Protein AF-A0A1G0ZF77-F1 (afdb_monomer)

Mean predicted aligned error: 6.49 Å

Structure (mmCIF, N/CA/C/O backbone):
data_AF-A0A1G0ZF77-F1
#
_entry.id   AF-A0A1G0ZF77-F1
#
loop_
_atom_site.group_PDB
_atom_site.id
_atom_site.type_symbol
_atom_site.label_atom_id
_atom_site.label_alt_id
_atom_site.label_comp_id
_atom_site.label_asym_id
_atom_site.label_entity_id
_atom_site.label_seq_id
_atom_site.pdbx_PDB_ins_code
_atom_site.Cartn_x
_atom_site.Cartn_y
_atom_site.Cartn_z
_atom_site.occupancy
_atom_site.B_iso_or_equiv
_atom_site.auth_seq_id
_atom_site.auth_comp_id
_atom_site.auth_asym_id
_atom_site.auth_atom_id
_atom_site.pdbx_PDB_model_num
ATOM 1 N N . MET A 1 1 ? -13.579 15.597 -13.762 1.00 58.34 1 MET A N 1
ATOM 2 C CA . MET A 1 1 ? -12.527 14.935 -14.575 1.00 58.34 1 MET A CA 1
ATOM 3 C C . MET A 1 1 ? -11.121 15.518 -14.400 1.00 58.34 1 MET A C 1
ATOM 5 O O . MET A 1 1 ? -10.219 14.734 -14.160 1.00 58.34 1 MET A O 1
ATOM 9 N N . LYS A 1 2 ? -10.881 16.845 -14.458 1.00 73.56 2 LYS A N 1
ATOM 10 C CA . LYS A 1 2 ? -9.503 17.399 -14.354 1.00 73.56 2 LYS A CA 1
ATOM 11 C C . LYS A 1 2 ? -8.739 17.048 -13.059 1.00 73.56 2 LYS A C 1
ATOM 13 O O . LYS A 1 2 ? -7.518 16.965 -13.115 1.00 73.56 2 LYS A O 1
ATOM 18 N N . TRP A 1 3 ? -9.430 16.874 -11.927 1.00 80.19 3 TRP A N 1
ATOM 19 C CA . TRP A 1 3 ? -8.814 16.468 -10.653 1.00 80.19 3 TRP A CA 1
ATOM 20 C C . TRP A 1 3 ? -8.326 15.018 -10.689 1.00 80.19 3 TRP A C 1
ATOM 22 O O . TRP A 1 3 ? -7.141 14.785 -10.482 1.00 80.19 3 TRP A O 1
ATOM 32 N N . VAL A 1 4 ? -9.223 14.083 -11.016 1.00 77.56 4 VAL A N 1
ATOM 33 C CA . VAL A 1 4 ? -8.957 12.634 -11.057 1.00 77.56 4 VAL A CA 1
ATOM 34 C C . VAL A 1 4 ? -7.737 12.325 -11.924 1.00 77.56 4 VAL A C 1
ATOM 36 O O . VAL A 1 4 ? -6.788 11.722 -11.447 1.00 77.56 4 VAL A O 1
ATOM 39 N N . ASN A 1 5 ? -7.683 12.860 -13.149 1.00 77.75 5 ASN A N 1
ATOM 40 C CA . ASN A 1 5 ? -6.574 12.596 -14.078 1.00 77.75 5 ASN A CA 1
ATOM 41 C C . ASN A 1 5 ? -5.197 13.063 -13.569 1.00 77.75 5 ASN A C 1
ATOM 43 O O . ASN A 1 5 ? -4.179 12.668 -14.126 1.00 77.75 5 ASN A O 1
ATOM 47 N N . LYS A 1 6 ? -5.154 13.960 -12.576 1.00 84.25 6 LYS A N 1
ATOM 48 C CA . LYS A 1 6 ? -3.912 14.474 -11.982 1.00 84.25 6 LYS A CA 1
ATOM 49 C C . LYS A 1 6 ? -3.601 13.873 -10.614 1.00 84.25 6 LYS A C 1
ATOM 51 O O . LYS A 1 6 ? -2.493 14.064 -10.129 1.00 84.25 6 LYS A O 1
ATOM 56 N N . ASN A 1 7 ? -4.569 13.206 -9.990 1.00 87.44 7 ASN A N 1
ATOM 57 C CA . ASN A 1 7 ? -4.497 12.745 -8.605 1.00 87.44 7 ASN A CA 1
ATOM 58 C C . ASN A 1 7 ? -4.915 11.276 -8.481 1.00 87.44 7 ASN A C 1
ATOM 60 O O . ASN A 1 7 ? -5.432 10.878 -7.442 1.00 87.44 7 ASN A O 1
ATOM 64 N N . SER A 1 8 ? -4.708 10.487 -9.534 1.00 89.38 8 SER A N 1
ATOM 65 C CA . SER A 1 8 ? -4.875 9.039 -9.506 1.00 89.38 8 SER A CA 1
ATOM 66 C C . SER A 1 8 ? -3.579 8.355 -9.078 1.00 89.38 8 SER A C 1
ATOM 68 O O . SER A 1 8 ? -2.494 8.771 -9.493 1.00 89.38 8 SER A O 1
ATOM 70 N N . ASP A 1 9 ? -3.699 7.275 -8.324 1.00 89.75 9 ASP A N 1
ATOM 71 C CA . ASP A 1 9 ? -2.619 6.356 -7.982 1.00 89.75 9 ASP A CA 1
ATOM 72 C C . ASP A 1 9 ? -2.979 4.934 -8.432 1.00 89.75 9 ASP A C 1
ATOM 74 O O . ASP A 1 9 ? -4.119 4.645 -8.799 1.00 89.75 9 ASP A O 1
ATOM 78 N N . SER A 1 10 ? -1.976 4.066 -8.475 1.00 90.94 10 SER A N 1
ATOM 79 C CA . SER A 1 10 ? -2.098 2.633 -8.722 1.00 90.94 10 SER A CA 1
ATOM 80 C C . SER A 1 10 ? -0.850 1.963 -8.170 1.00 90.94 10 SER A C 1
ATOM 82 O O . SER A 1 10 ? 0.271 2.271 -8.585 1.00 90.94 10 SER A O 1
ATOM 84 N N . HIS A 1 11 ? -1.031 1.015 -7.260 1.00 88.38 11 HIS A N 1
ATOM 85 C CA . HIS A 1 11 ? 0.071 0.418 -6.514 1.00 88.38 11 HIS A CA 1
ATOM 86 C C . HIS A 1 11 ? -0.168 -1.061 -6.221 1.00 88.38 11 HIS A C 1
ATOM 88 O O . HIS A 1 11 ? -1.217 -1.612 -6.525 1.00 88.38 11 HIS A O 1
ATOM 94 N N . ASN A 1 12 ? 0.863 -1.737 -5.726 1.00 86.12 12 ASN A N 1
ATOM 95 C CA . ASN A 1 12 ? 0.961 -3.195 -5.690 1.00 86.12 12 ASN A CA 1
ATOM 96 C C . ASN A 1 12 ? 0.451 -3.839 -4.389 1.00 86.12 12 ASN A C 1
ATOM 98 O O . ASN A 1 12 ? 0.899 -4.929 -4.037 1.00 86.12 12 ASN A O 1
ATOM 102 N N . HIS A 1 13 ? -0.470 -3.191 -3.685 1.00 86.06 13 HIS A N 1
ATOM 103 C CA . HIS A 1 13 ? -1.109 -3.712 -2.478 1.00 86.06 13 HIS A CA 1
ATOM 104 C C . HIS A 1 13 ? -2.604 -3.413 -2.491 1.00 86.06 13 HIS A C 1
ATOM 106 O O . HIS A 1 13 ? -3.078 -2.605 -3.286 1.00 86.06 13 HIS A O 1
ATOM 112 N N . ILE A 1 14 ? -3.347 -4.100 -1.626 1.00 88.31 14 ILE A N 1
ATOM 113 C CA . ILE A 1 14 ? -4.782 -3.877 -1.477 1.00 88.31 14 ILE A CA 1
ATOM 114 C C . ILE A 1 14 ? -4.995 -2.696 -0.534 1.00 88.31 14 ILE A C 1
ATOM 116 O O . ILE A 1 14 ? -4.354 -2.610 0.517 1.00 88.31 14 ILE A O 1
ATOM 120 N N . GLU A 1 15 ? -5.935 -1.821 -0.872 1.00 91.25 15 GLU A N 1
ATOM 121 C CA . GLU A 1 15 ? -6.406 -0.766 0.021 1.00 91.25 15 GLU A CA 1
ATOM 122 C C . GLU A 1 15 ? -7.887 -0.926 0.349 1.00 91.25 15 GLU A C 1
ATOM 124 O O . GLU A 1 15 ? -8.698 -1.383 -0.455 1.00 91.25 15 GLU A O 1
ATOM 129 N N . ILE A 1 16 ? -8.231 -0.543 1.572 1.00 90.69 16 ILE A N 1
ATOM 130 C CA . ILE A 1 16 ? -9.585 -0.578 2.102 1.00 90.69 16 ILE A CA 1
ATOM 131 C C . ILE A 1 16 ? -9.921 0.835 2.556 1.00 90.69 16 ILE A C 1
ATOM 133 O O . ILE A 1 16 ? -9.312 1.355 3.493 1.00 90.69 16 ILE A O 1
ATOM 137 N N . LEU A 1 17 ? -10.908 1.446 1.909 1.00 93.38 17 LEU A N 1
ATOM 138 C CA . LEU A 1 17 ? -11.466 2.732 2.311 1.00 93.38 17 LEU A CA 1
ATOM 139 C C . LEU A 1 17 ? -1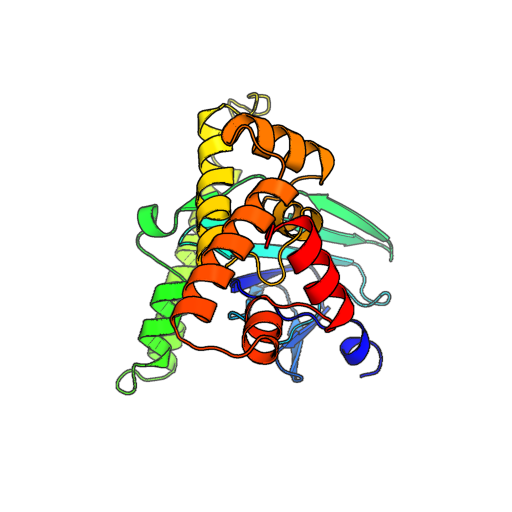2.827 2.501 2.967 1.00 93.38 17 LEU A C 1
ATOM 141 O O . LEU A 1 17 ? -13.735 1.960 2.341 1.00 93.38 17 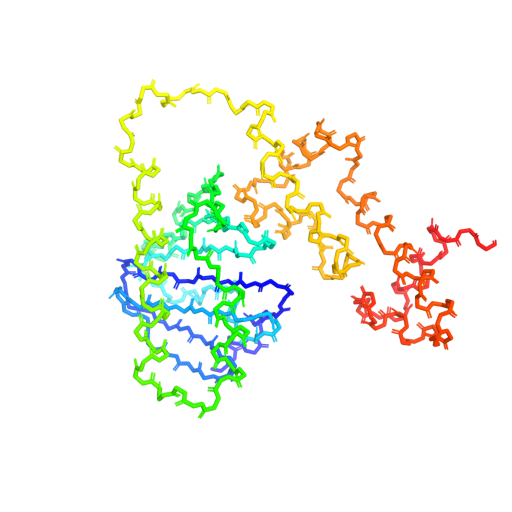LEU A O 1
ATOM 145 N N . ILE A 1 18 ? -12.991 2.969 4.204 1.00 93.19 18 ILE A N 1
ATOM 146 C CA . ILE A 1 18 ? -14.260 2.944 4.938 1.00 93.19 18 ILE A CA 1
ATOM 147 C C . ILE A 1 18 ? -14.733 4.375 5.187 1.00 93.19 18 ILE A C 1
ATOM 149 O O . ILE A 1 18 ? -14.052 5.175 5.837 1.00 93.19 18 ILE A O 1
ATOM 153 N N . VAL A 1 19 ? -15.936 4.692 4.713 1.00 94.75 19 VAL A N 1
ATOM 154 C CA . VAL A 1 19 ? -16.562 6.006 4.894 1.00 94.75 19 VAL A CA 1
ATOM 155 C C . VAL A 1 19 ? -17.314 6.032 6.226 1.00 94.75 19 VAL A C 1
ATOM 157 O O . VAL A 1 19 ? -18.294 5.314 6.412 1.00 94.75 19 VAL A O 1
ATOM 160 N N . LEU A 1 20 ? -16.869 6.874 7.164 1.00 93.19 20 LEU A N 1
ATOM 161 C CA . LEU A 1 20 ? -17.431 6.970 8.520 1.00 93.19 20 LEU A CA 1
ATOM 162 C C . LEU A 1 20 ? -18.328 8.202 8.714 1.00 93.19 20 LEU A C 1
ATOM 164 O O . LEU A 1 20 ? -19.237 8.179 9.539 1.00 93.19 20 LEU A O 1
ATOM 168 N N . LYS A 1 21 ? -18.062 9.298 7.995 1.00 94.69 21 LYS A N 1
ATOM 169 C CA . LYS A 1 21 ? -18.842 10.547 8.039 1.00 94.69 21 LYS A CA 1
ATOM 170 C C . LYS A 1 21 ? -18.703 11.299 6.719 1.00 94.69 21 LYS A C 1
ATOM 172 O O . LYS A 1 21 ? -17.631 11.271 6.117 1.00 94.69 21 LYS A O 1
ATOM 177 N N . GLY A 1 22 ? -19.731 12.070 6.377 1.00 93.19 22 GLY A N 1
ATOM 178 C CA . GLY A 1 22 ? -19.728 13.008 5.257 1.00 93.19 22 GLY A CA 1
ATOM 179 C C . GLY A 1 22 ? -20.247 12.380 3.970 1.00 93.19 22 GLY A C 1
ATOM 180 O O . GLY A 1 22 ? -20.447 11.171 3.900 1.00 93.19 22 GLY A O 1
ATOM 181 N N . ASN A 1 23 ? -20.468 13.232 2.973 1.00 92.44 23 ASN A N 1
ATOM 182 C CA . ASN A 1 23 ? -20.883 12.840 1.632 1.00 92.44 23 ASN A CA 1
ATOM 183 C C . ASN A 1 23 ? -19.783 13.271 0.665 1.00 92.44 23 ASN A C 1
ATOM 185 O O . ASN A 1 23 ? -19.606 14.464 0.413 1.00 92.44 23 ASN A O 1
ATOM 189 N N . THR A 1 24 ? -19.020 12.310 0.164 1.00 92.75 24 THR A N 1
ATOM 190 C CA . THR A 1 24 ? -17.918 12.545 -0.773 1.00 92.75 24 THR A CA 1
ATOM 191 C C . THR A 1 24 ? -18.117 11.696 -2.028 1.00 92.75 24 THR A C 1
ATOM 193 O O . THR A 1 24 ? -19.182 11.111 -2.237 1.00 92.75 24 THR A O 1
ATOM 196 N N . TYR A 1 25 ? -17.099 11.630 -2.878 1.00 93.50 25 TYR A N 1
ATOM 197 C CA . TYR A 1 25 ? -17.045 10.700 -3.997 1.00 93.50 25 TYR A CA 1
ATOM 198 C C . TYR A 1 25 ? -15.669 10.052 -4.038 1.00 93.50 25 TYR A C 1
ATOM 200 O O . TYR A 1 25 ? -14.691 10.656 -3.594 1.00 93.50 25 TYR A O 1
ATOM 208 N N . PHE A 1 26 ? -15.603 8.853 -4.598 1.00 94.12 26 PHE A N 1
ATOM 209 C CA . PHE A 1 26 ? -14.358 8.133 -4.811 1.00 94.12 26 PHE A CA 1
ATOM 210 C C . PHE A 1 26 ? -14.353 7.540 -6.210 1.00 94.12 26 PHE A C 1
ATOM 212 O O . PHE A 1 26 ? -15.336 6.934 -6.645 1.00 94.12 26 PHE A O 1
ATOM 219 N N . THR A 1 27 ? -13.264 7.763 -6.933 1.00 94.25 27 THR A N 1
ATOM 220 C CA . THR A 1 27 ? -13.082 7.230 -8.277 1.00 94.25 27 THR A CA 1
ATOM 221 C C . THR A 1 27 ? -12.251 5.961 -8.219 1.00 94.25 27 THR A C 1
ATOM 223 O O . THR A 1 27 ? -11.133 5.983 -7.714 1.00 94.25 27 THR A O 1
ATOM 226 N N . LEU A 1 28 ? -12.791 4.877 -8.774 1.00 93.75 28 LEU A N 1
ATOM 227 C CA . LEU A 1 28 ? -12.136 3.580 -8.913 1.00 93.75 28 LEU A CA 1
ATOM 228 C C . LEU A 1 28 ? -12.266 3.119 -10.368 1.00 93.75 28 LEU A C 1
ATOM 230 O O . LEU A 1 28 ? -13.368 3.080 -10.918 1.00 93.75 28 LEU A O 1
ATOM 234 N N . ASN A 1 29 ? -11.134 2.824 -11.007 1.00 92.50 29 ASN A N 1
ATOM 235 C CA . ASN A 1 29 ? -11.019 2.439 -12.417 1.00 92.50 29 ASN A CA 1
ATOM 236 C C . ASN A 1 29 ? -11.777 3.383 -13.374 1.00 92.50 29 ASN A C 1
ATOM 238 O O . ASN A 1 29 ? -12.429 2.959 -14.326 1.00 92.50 29 ASN A O 1
ATOM 242 N N . GLY A 1 30 ? -11.708 4.690 -13.104 1.00 91.12 30 GLY A N 1
ATOM 243 C CA . GLY A 1 30 ? -12.348 5.731 -13.916 1.00 91.12 30 GLY A CA 1
ATOM 244 C C . GLY A 1 30 ? -13.850 5.919 -13.676 1.00 91.12 30 GLY A C 1
ATOM 245 O O . GLY A 1 30 ? -14.434 6.839 -14.250 1.00 91.12 30 GLY A O 1
ATOM 246 N N . ILE A 1 31 ? -14.471 5.111 -12.813 1.00 93.19 31 ILE A N 1
ATOM 247 C CA . ILE A 1 31 ? -15.874 5.252 -12.416 1.00 93.19 31 ILE A CA 1
ATOM 248 C C . ILE A 1 31 ? -15.933 5.946 -11.056 1.00 93.19 31 ILE A C 1
ATOM 250 O O . ILE A 1 31 ? -15.272 5.531 -10.108 1.00 93.19 31 ILE A O 1
ATOM 254 N N . THR A 1 32 ? -16.718 7.018 -10.961 1.00 93.38 32 THR A N 1
ATOM 255 C CA . THR A 1 32 ? -16.891 7.784 -9.723 1.00 93.38 32 THR A CA 1
ATOM 256 C C . THR A 1 32 ? -18.148 7.329 -8.988 1.00 93.38 32 THR A C 1
ATOM 258 O O . THR A 1 32 ? -19.249 7.393 -9.533 1.00 93.38 32 THR A O 1
ATOM 261 N N . TYR A 1 33 ? -17.979 6.922 -7.733 1.00 94.31 33 TYR A N 1
ATOM 262 C CA . TYR A 1 33 ? -19.035 6.412 -6.865 1.00 94.31 33 TYR A CA 1
ATOM 263 C C . TYR A 1 33 ? -19.346 7.404 -5.735 1.00 94.31 33 TYR A C 1
ATOM 265 O O . TYR A 1 33 ? -18.433 8.088 -5.262 1.00 94.31 33 TYR A O 1
ATOM 273 N N . PRO A 1 34 ? -20.609 7.500 -5.278 1.00 94.19 34 PRO A N 1
ATOM 274 C CA . PRO A 1 34 ? -20.942 8.255 -4.077 1.00 94.19 34 PRO A CA 1
ATOM 275 C C . PRO A 1 34 ? -20.379 7.563 -2.830 1.00 94.19 34 PRO A C 1
ATOM 277 O O . PRO A 1 34 ? -20.516 6.355 -2.655 1.00 94.19 34 PRO A O 1
ATOM 280 N N . CYS A 1 35 ? -19.793 8.354 -1.939 1.00 93.38 35 CYS A N 1
ATOM 281 C CA . CYS A 1 35 ? -19.244 7.909 -0.664 1.00 93.38 35 CYS A CA 1
ATOM 282 C C . CYS A 1 35 ? -20.099 8.470 0.468 1.00 93.38 35 CYS A C 1
ATOM 284 O O . CYS A 1 35 ? -19.919 9.616 0.882 1.00 93.38 35 CYS A O 1
ATOM 286 N N . ILE A 1 36 ? -21.030 7.655 0.957 1.00 94.88 36 ILE A N 1
ATOM 287 C CA . ILE A 1 36 ? -21.863 7.958 2.129 1.00 94.88 36 ILE A CA 1
ATOM 288 C C . ILE A 1 36 ? -21.455 7.067 3.310 1.00 94.88 36 ILE A C 1
ATOM 290 O O . ILE A 1 36 ? -20.848 6.014 3.083 1.00 94.88 36 ILE A O 1
ATOM 294 N N . PRO A 1 37 ? -21.768 7.430 4.568 1.00 96.00 37 PRO A N 1
ATOM 295 C CA . PRO A 1 37 ? -21.387 6.623 5.724 1.00 96.00 37 PRO A CA 1
ATOM 296 C C . PRO A 1 37 ? -21.841 5.162 5.593 1.00 96.00 37 PRO A C 1
ATOM 298 O O . PRO A 1 37 ? -22.988 4.895 5.242 1.00 96.00 37 PRO A O 1
ATOM 301 N N . GLY A 1 38 ? -20.927 4.225 5.860 1.00 90.75 38 GLY A N 1
ATOM 302 C CA . GLY A 1 38 ? -21.137 2.783 5.674 1.00 90.75 38 GLY A CA 1
ATOM 303 C C . GLY A 1 38 ? -20.704 2.240 4.307 1.00 90.75 38 GLY A C 1
ATOM 304 O O . GLY A 1 38 ? -20.680 1.025 4.123 1.00 90.75 38 GLY A O 1
ATOM 305 N N . THR A 1 39 ? -20.318 3.105 3.364 1.00 93.06 39 THR A N 1
ATOM 306 C CA . THR A 1 39 ? -19.707 2.674 2.097 1.00 93.06 39 THR A CA 1
ATOM 307 C C . THR A 1 39 ? -18.291 2.160 2.352 1.00 93.06 39 THR A C 1
ATOM 309 O O . THR A 1 39 ? -17.519 2.796 3.077 1.00 93.06 39 THR A O 1
ATOM 312 N N . VAL A 1 40 ? -17.947 1.029 1.733 1.00 91.88 40 VAL A N 1
ATOM 313 C CA . VAL A 1 40 ? -16.601 0.449 1.767 1.00 91.88 40 VAL A CA 1
ATOM 314 C C . VAL A 1 40 ? -16.123 0.200 0.346 1.00 91.88 40 VAL A C 1
ATOM 316 O O . VAL A 1 40 ? -16.848 -0.397 -0.449 1.00 91.88 40 VAL A O 1
ATOM 319 N N . PHE A 1 41 ? -14.902 0.635 0.049 1.00 92.38 41 PHE A N 1
ATOM 320 C CA . PHE A 1 41 ? -14.197 0.285 -1.179 1.00 92.38 41 PHE A CA 1
ATOM 321 C C . PHE A 1 41 ? -13.075 -0.686 -0.845 1.00 92.38 41 PHE A C 1
ATOM 323 O O . PHE A 1 41 ? -12.282 -0.431 0.062 1.00 92.38 41 PHE A O 1
ATOM 330 N N . LEU A 1 42 ? -13.027 -1.785 -1.592 1.00 88.81 42 LEU A N 1
ATOM 331 C CA . LEU A 1 42 ? -11.891 -2.692 -1.653 1.00 88.81 42 LEU A CA 1
ATOM 332 C C . LEU A 1 42 ? -11.198 -2.419 -2.983 1.00 88.81 42 LEU A C 1
ATOM 334 O O . LEU A 1 42 ? -11.800 -2.620 -4.035 1.00 88.81 42 LEU A O 1
ATOM 338 N N . VAL A 1 43 ? -9.982 -1.895 -2.915 1.00 91.31 43 VAL A N 1
ATOM 339 C CA . VAL A 1 43 ? -9.168 -1.529 -4.072 1.00 91.31 43 VAL A CA 1
ATOM 340 C C . VAL A 1 43 ? -8.118 -2.611 -4.246 1.00 91.31 43 VAL A C 1
ATOM 342 O O . VAL A 1 43 ? -7.260 -2.791 -3.379 1.00 91.31 43 VAL A O 1
ATOM 345 N N . ALA A 1 44 ? -8.205 -3.363 -5.338 1.00 88.38 44 ALA A N 1
ATOM 346 C CA . ALA A 1 44 ? -7.269 -4.438 -5.614 1.00 88.38 44 ALA A CA 1
ATOM 347 C C . ALA A 1 44 ? -5.910 -3.903 -6.094 1.00 88.38 44 ALA A C 1
ATOM 349 O O . ALA A 1 44 ? -5.755 -2.756 -6.521 1.00 88.38 44 ALA A O 1
ATOM 350 N N . SER A 1 45 ? -4.906 -4.778 -6.049 1.00 86.81 45 SER A N 1
ATOM 351 C CA . SER A 1 45 ? -3.555 -4.464 -6.512 1.00 86.81 45 SER A CA 1
ATOM 352 C C . SER A 1 45 ? -3.566 -4.007 -7.976 1.00 86.81 45 SER A C 1
ATOM 354 O O . SER A 1 45 ? -4.040 -4.716 -8.865 1.00 86.81 45 SER A O 1
ATOM 356 N N . ASN A 1 46 ? -2.963 -2.850 -8.231 1.00 89.00 46 ASN A N 1
ATOM 357 C CA . ASN A 1 46 ? -2.855 -2.154 -9.516 1.00 89.00 46 ASN A CA 1
ATOM 358 C C . ASN A 1 46 ? -4.170 -1.593 -10.082 1.00 89.00 46 ASN A C 1
ATOM 360 O O . ASN A 1 46 ? -4.213 -1.222 -11.257 1.00 89.00 46 ASN A O 1
ATOM 364 N N . GLU A 1 47 ? -5.231 -1.499 -9.279 1.00 91.81 47 GLU A N 1
ATOM 365 C CA . GLU A 1 47 ? -6.409 -0.726 -9.669 1.00 91.81 47 GLU A CA 1
ATOM 366 C C . GLU A 1 47 ? -6.148 0.771 -9.530 1.00 91.81 47 GLU A C 1
ATOM 368 O O . GLU A 1 47 ? -5.550 1.239 -8.557 1.00 91.81 47 GLU A O 1
ATOM 373 N N . SER A 1 48 ? -6.614 1.541 -10.514 1.00 93.62 48 SER A N 1
ATOM 374 C CA . SER A 1 48 ? -6.439 2.988 -10.491 1.00 93.62 48 SER A CA 1
ATOM 375 C C . SER A 1 48 ? -7.501 3.634 -9.612 1.00 93.62 48 SER A C 1
ATOM 377 O O . SER A 1 48 ? -8.693 3.410 -9.817 1.00 93.62 48 SER A O 1
ATOM 379 N N . HIS A 1 49 ? -7.082 4.463 -8.662 1.00 94.00 49 HIS A N 1
ATOM 380 C CA . HIS A 1 49 ? -7.982 5.093 -7.699 1.00 94.00 49 HIS A CA 1
ATOM 381 C C . HIS A 1 49 ? -7.493 6.482 -7.268 1.00 94.00 49 HIS A C 1
ATOM 383 O O . HIS A 1 49 ? -6.373 6.882 -7.585 1.00 94.00 49 HIS A O 1
ATOM 389 N N . ASP A 1 50 ? -8.336 7.248 -6.574 1.00 92.25 50 ASP A N 1
ATOM 390 C CA . ASP A 1 50 ? -7.974 8.586 -6.086 1.00 92.25 50 ASP A CA 1
ATOM 391 C C . ASP A 1 50 ? -6.886 8.520 -4.989 1.00 92.25 50 ASP A C 1
ATOM 393 O O . ASP A 1 50 ? -7.055 7.851 -3.976 1.00 92.25 50 ASP A O 1
ATOM 397 N N . ASN A 1 51 ? -5.797 9.279 -5.155 1.00 86.38 51 ASN A N 1
ATOM 398 C CA . ASN A 1 51 ? -4.684 9.402 -4.195 1.00 86.38 51 ASN A CA 1
ATOM 399 C C . ASN A 1 51 ? -4.934 10.487 -3.131 1.00 86.38 51 ASN A C 1
ATOM 401 O O . ASN A 1 51 ? -4.407 10.457 -2.020 1.00 86.38 51 ASN A O 1
ATOM 405 N N . TYR A 1 52 ? -5.727 11.500 -3.489 1.00 85.94 52 TYR A N 1
ATOM 406 C CA . TYR A 1 52 ? -5.962 12.679 -2.663 1.00 85.94 52 TYR A CA 1
ATOM 407 C C . TYR A 1 52 ? -7.419 13.109 -2.702 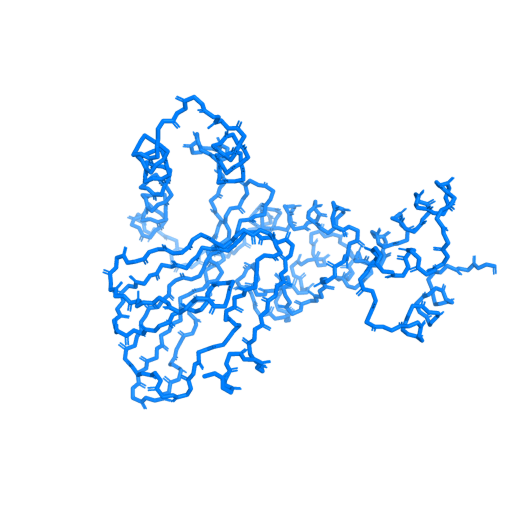1.00 85.94 52 TYR A C 1
ATOM 409 O O . TYR A 1 52 ? -8.102 13.003 -3.725 1.00 85.94 52 TYR A O 1
ATOM 417 N N . TYR A 1 53 ? -7.857 13.707 -1.599 1.00 87.50 53 TYR A N 1
ATOM 418 C CA . TYR A 1 53 ? -9.167 14.325 -1.526 1.00 87.50 53 TYR A CA 1
ATOM 419 C C . TYR A 1 53 ? -9.202 15.640 -2.308 1.00 87.50 53 TYR A C 1
ATOM 421 O O . TYR A 1 53 ? -8.332 16.492 -2.108 1.00 87.50 53 TYR A O 1
ATOM 429 N N . PRO A 1 54 ? -10.212 15.837 -3.170 1.00 85.81 54 PRO A N 1
ATOM 430 C CA . PRO A 1 54 ? -10.487 17.131 -3.759 1.00 85.81 54 PRO A CA 1
ATOM 431 C C . PRO A 1 54 ? -10.615 18.240 -2.702 1.00 85.81 54 PRO A C 1
ATOM 433 O O . PRO A 1 54 ? -11.249 18.028 -1.667 1.00 85.81 54 PRO A O 1
ATOM 436 N N . PRO A 1 55 ? -10.107 19.455 -2.977 1.00 83.94 55 PRO A N 1
ATOM 437 C CA . PRO A 1 55 ? -10.076 20.557 -2.009 1.00 83.94 55 PRO A CA 1
ATOM 438 C C . PRO A 1 55 ? -11.464 21.124 -1.673 1.00 83.94 55 PRO A C 1
ATOM 440 O O . PRO A 1 55 ? -11.592 21.949 -0.779 1.00 83.94 55 PRO A O 1
ATOM 443 N N . PHE A 1 56 ? -12.498 20.718 -2.413 1.00 85.06 56 PHE A N 1
ATOM 444 C CA . PHE A 1 56 ? -13.886 21.125 -2.195 1.00 85.06 56 PHE A CA 1
ATOM 445 C C . PHE A 1 56 ? -14.678 20.135 -1.329 1.00 85.06 56 PHE A C 1
ATOM 447 O O . PHE A 1 56 ? -15.860 20.363 -1.081 1.00 85.06 56 PHE A O 1
ATOM 454 N N . PHE A 1 57 ? -14.075 19.022 -0.901 1.00 88.25 57 PHE A N 1
ATOM 455 C CA . PHE A 1 57 ? -14.698 18.161 0.097 1.00 88.25 57 PHE A CA 1
ATOM 456 C C . PHE A 1 57 ? -14.590 18.791 1.479 1.00 88.25 57 PHE A C 1
ATOM 458 O O . PHE A 1 57 ? -13.527 19.256 1.880 1.00 88.25 57 PHE A O 1
ATOM 465 N N . ASP A 1 58 ? -15.692 18.750 2.220 1.00 85.88 58 ASP A N 1
ATOM 466 C CA . ASP A 1 58 ? -15.762 19.275 3.575 1.00 85.88 58 ASP A CA 1
ATOM 467 C C . ASP A 1 58 ? -16.488 18.296 4.504 1.00 85.88 58 ASP A C 1
ATOM 469 O O . ASP A 1 58 ? -17.331 17.508 4.071 1.00 85.88 58 ASP A O 1
ATOM 473 N N . ASN A 1 59 ? -16.153 18.350 5.792 1.00 89.75 59 ASN A N 1
ATOM 474 C CA . ASN A 1 59 ? -16.842 17.637 6.870 1.00 89.75 59 ASN A CA 1
ATOM 475 C C . ASN A 1 59 ? -16.954 16.108 6.698 1.00 89.75 59 ASN A C 1
ATOM 477 O O . ASN A 1 59 ? -17.987 15.516 7.033 1.00 89.75 59 ASN A O 1
ATOM 481 N N . PHE A 1 60 ? -15.886 15.447 6.236 1.00 93.12 60 PHE A N 1
ATOM 482 C CA . PHE A 1 60 ? -15.838 13.988 6.089 1.00 93.12 60 PHE A CA 1
ATOM 483 C C . PHE A 1 60 ? -14.857 13.311 7.048 1.00 93.12 60 PHE A C 1
ATOM 485 O O . PHE A 1 60 ? -13.927 13.920 7.584 1.00 93.12 60 PHE A O 1
ATOM 492 N N . LYS A 1 61 ? -15.078 12.012 7.256 1.00 93.12 61 LYS A N 1
ATOM 493 C CA . LYS A 1 61 ? -14.194 11.140 8.027 1.00 93.12 61 LYS A CA 1
ATOM 494 C C . LYS A 1 61 ? -14.086 9.785 7.351 1.00 93.12 61 LYS A C 1
ATOM 496 O O . LYS A 1 61 ? -15.084 9.075 7.255 1.00 93.12 61 LYS A O 1
ATOM 501 N N . HIS A 1 62 ? -12.889 9.432 6.913 1.00 93.25 62 HIS A N 1
ATOM 502 C CA . HIS A 1 62 ? -12.606 8.193 6.197 1.00 93.25 62 HIS A CA 1
ATOM 503 C C . HIS A 1 62 ? -11.476 7.435 6.893 1.00 93.25 62 HIS A C 1
ATOM 505 O O . HIS A 1 62 ? -10.487 8.044 7.302 1.00 93.25 62 HIS A O 1
ATOM 511 N N . LEU A 1 63 ? -11.605 6.120 7.014 1.00 90.00 63 LEU A N 1
ATOM 512 C CA . LEU A 1 63 ? -10.537 5.243 7.478 1.00 90.00 63 LEU A CA 1
ATOM 513 C C . LEU A 1 63 ? -9.912 4.546 6.271 1.00 90.00 63 LEU A C 1
ATOM 515 O O . LEU A 1 63 ? -10.628 3.913 5.500 1.00 90.00 63 LEU A O 1
ATOM 519 N N . TRP A 1 64 ? -8.593 4.660 6.144 1.00 90.62 64 TRP A N 1
ATOM 520 C CA . TRP A 1 64 ? -7.806 3.922 5.165 1.00 90.62 64 TRP A CA 1
ATOM 521 C C . TRP A 1 64 ? -7.030 2.811 5.850 1.00 90.62 64 TRP A C 1
ATOM 523 O O . TRP A 1 64 ? -6.401 3.022 6.894 1.00 90.62 64 TRP A O 1
ATOM 533 N N . CYS A 1 65 ? -7.076 1.632 5.249 1.00 90.75 65 CYS A N 1
ATOM 534 C CA . CYS A 1 65 ? -6.280 0.486 5.641 1.00 90.75 65 CYS A CA 1
ATOM 535 C C . CYS A 1 65 ? -5.585 -0.107 4.416 1.00 90.75 65 CYS A C 1
ATOM 537 O O . CYS A 1 65 ? -6.082 0.005 3.298 1.00 90.75 65 CYS A O 1
ATOM 539 N N . THR A 1 66 ? -4.453 -0.758 4.640 1.00 90.31 66 THR A N 1
ATOM 540 C CA . THR A 1 66 ? -3.668 -1.415 3.597 1.00 90.31 66 THR A CA 1
ATOM 541 C C . THR A 1 66 ? -3.495 -2.876 3.974 1.00 90.31 66 THR A C 1
ATOM 543 O O . THR A 1 66 ? -3.027 -3.151 5.074 1.00 90.31 66 THR A O 1
ATOM 546 N N . SER A 1 67 ? -3.853 -3.803 3.086 1.00 89.06 67 SER A N 1
ATOM 547 C CA . SER A 1 67 ? -3.572 -5.229 3.280 1.00 89.06 67 SER A CA 1
ATOM 548 C C . SER A 1 67 ? -2.343 -5.635 2.477 1.00 89.06 67 SER A C 1
ATOM 550 O O . SER A 1 67 ? -2.272 -5.441 1.258 1.00 89.06 67 SER A O 1
ATOM 552 N N . ILE A 1 68 ? -1.358 -6.168 3.195 1.00 87.88 68 ILE A N 1
ATOM 553 C CA . ILE A 1 68 ? -0.094 -6.668 2.672 1.00 87.88 68 ILE A CA 1
ATOM 554 C C . ILE A 1 68 ? 0.228 -7.962 3.410 1.00 87.88 68 ILE A C 1
ATOM 556 O O . ILE A 1 68 ? 0.277 -7.982 4.635 1.00 87.88 68 ILE A O 1
ATOM 560 N N . ASN A 1 69 ? 0.485 -9.029 2.658 1.00 83.88 69 ASN A N 1
ATOM 561 C CA . ASN A 1 69 ? 0.997 -10.302 3.171 1.00 83.88 69 ASN A CA 1
ATOM 562 C C . ASN A 1 69 ? 0.148 -10.862 4.318 1.00 83.88 69 ASN A C 1
ATOM 564 O O . ASN A 1 69 ? 0.657 -11.287 5.349 1.00 83.88 69 ASN A O 1
ATOM 568 N N . SER A 1 70 ? -1.173 -10.851 4.118 1.00 84.19 70 SER A N 1
ATOM 569 C CA . SER A 1 70 ? -2.175 -11.278 5.106 1.00 84.19 70 SER A CA 1
ATOM 570 C C . SER A 1 70 ? -2.167 -10.458 6.402 1.00 84.19 70 SER A C 1
ATOM 572 O O . SER A 1 70 ? -2.659 -10.913 7.430 1.00 84.19 70 SER A O 1
ATOM 574 N N . VAL A 1 71 ? -1.627 -9.239 6.369 1.00 89.06 71 VAL A N 1
ATOM 575 C CA . VAL A 1 71 ? -1.653 -8.291 7.482 1.00 89.06 71 VAL A CA 1
ATOM 576 C C . VAL A 1 71 ? -2.304 -6.994 7.025 1.00 89.06 71 VAL A C 1
ATOM 578 O O . VAL A 1 71 ? -1.859 -6.349 6.075 1.00 89.06 71 VAL A O 1
ATOM 581 N N . ILE A 1 72 ? -3.352 -6.584 7.736 1.00 90.12 72 ILE A N 1
ATOM 582 C CA . ILE A 1 72 ? -4.031 -5.314 7.497 1.00 90.12 72 ILE A CA 1
ATOM 583 C C . ILE A 1 72 ? -3.454 -4.262 8.426 1.00 90.12 72 ILE A C 1
ATOM 585 O O . ILE A 1 72 ? -3.612 -4.333 9.643 1.00 90.12 72 ILE A O 1
ATOM 589 N N . TYR A 1 73 ? -2.849 -3.245 7.837 1.00 89.88 73 TYR A N 1
ATOM 590 C CA . TYR A 1 73 ? -2.413 -2.036 8.508 1.00 89.88 73 TYR A CA 1
ATOM 591 C C . TYR A 1 73 ? -3.550 -1.023 8.525 1.00 89.88 73 TYR A C 1
ATOM 593 O O . TYR A 1 73 ? -4.033 -0.606 7.472 1.00 89.88 73 TYR A O 1
ATOM 601 N N . ALA A 1 74 ? -3.957 -0.566 9.707 1.00 86.50 74 ALA A N 1
ATOM 602 C CA . ALA A 1 74 ? -4.920 0.524 9.843 1.00 86.50 74 ALA A CA 1
ATOM 603 C C . ALA A 1 74 ? -4.238 1.896 9.632 1.00 86.50 74 ALA A C 1
ATOM 605 O O . ALA A 1 74 ? -4.165 2.716 10.541 1.00 86.50 74 ALA A O 1
ATOM 606 N N . GLY A 1 75 ? -3.716 2.146 8.427 1.00 71.00 75 GLY A N 1
ATOM 607 C CA . GLY A 1 75 ? -2.784 3.243 8.123 1.00 71.00 75 GLY A CA 1
ATOM 608 C C . GLY A 1 75 ? -3.214 4.643 8.589 1.00 71.00 75 GLY A C 1
ATOM 609 O O . GLY A 1 75 ? -2.381 5.406 9.090 1.00 71.00 75 GLY A O 1
ATOM 610 N N . GLY A 1 76 ? -4.506 4.998 8.511 1.00 81.62 76 GLY A N 1
ATOM 611 C CA . GLY A 1 76 ? -4.964 6.212 9.190 1.00 81.62 76 GLY A CA 1
ATOM 612 C C . GLY A 1 76 ? -6.415 6.649 8.997 1.00 81.62 76 GLY A C 1
ATOM 613 O O . GLY A 1 76 ? -7.075 6.340 8.007 1.00 81.62 76 GLY A O 1
ATOM 614 N N . LEU A 1 77 ? -6.896 7.442 9.958 1.00 87.31 77 LEU A N 1
ATOM 615 C CA . LEU A 1 77 ? -8.192 8.126 9.914 1.00 87.31 77 LEU A CA 1
ATOM 616 C C . LEU A 1 77 ? -8.018 9.552 9.405 1.00 87.31 77 LEU A C 1
ATOM 618 O O . LEU A 1 77 ? -7.426 10.374 10.099 1.00 87.31 77 LEU A O 1
ATOM 622 N N . TYR A 1 78 ? -8.599 9.854 8.251 1.00 88.81 78 TYR A N 1
ATOM 623 C CA . TYR A 1 78 ? -8.566 11.158 7.602 1.00 88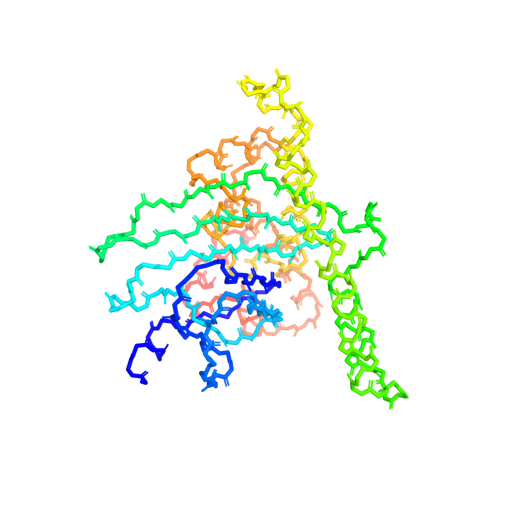.81 78 TYR A CA 1
ATOM 624 C C . TYR A 1 78 ? -9.818 11.934 7.966 1.00 88.81 78 TYR A C 1
ATOM 626 O O . TYR A 1 78 ? -10.927 11.513 7.637 1.00 88.81 78 TYR A O 1
ATOM 634 N N . THR A 1 79 ? -9.633 13.058 8.655 1.00 90.06 79 THR A N 1
ATOM 635 C CA . THR A 1 79 ? -10.726 13.957 9.034 1.00 90.06 79 THR A CA 1
ATOM 636 C C . THR A 1 79 ? -10.534 15.320 8.390 1.00 90.06 79 THR A C 1
ATOM 638 O O . THR A 1 79 ? -9.465 15.927 8.499 1.00 90.06 79 THR A O 1
ATOM 641 N N . MET A 1 80 ? -11.597 15.788 7.754 1.00 88.69 80 MET A N 1
ATOM 642 C CA . MET A 1 80 ? -11.699 17.093 7.126 1.00 88.69 80 MET A CA 1
ATOM 643 C C . MET A 1 80 ? -12.802 17.861 7.864 1.00 88.69 80 MET A C 1
ATOM 645 O O . MET A 1 80 ? -13.925 17.362 7.913 1.00 88.69 80 MET A O 1
ATOM 649 N N . GLU A 1 81 ? -12.518 19.044 8.417 1.00 85.75 81 GLU A N 1
ATOM 650 C CA . GLU A 1 81 ? -13.559 19.950 8.942 1.00 85.75 81 GLU A CA 1
ATOM 651 C C . GLU A 1 81 ? -13.260 21.409 8.552 1.00 85.75 81 GLU A C 1
ATOM 653 O O . GLU A 1 81 ? -12.116 21.863 8.627 1.00 85.75 81 GLU A O 1
ATOM 658 N N . ASN A 1 82 ? -14.286 22.138 8.110 1.00 82.81 82 ASN A N 1
ATOM 659 C CA . ASN A 1 82 ? -14.217 23.537 7.663 1.00 82.81 82 ASN A CA 1
ATOM 660 C C . ASN A 1 82 ? -13.163 23.816 6.569 1.00 82.81 82 ASN A C 1
ATOM 662 O O . ASN A 1 82 ? -12.407 24.782 6.654 1.00 82.81 82 ASN A O 1
ATOM 666 N N . GLY A 1 83 ? -13.067 22.956 5.556 1.00 75.25 83 GLY A N 1
ATOM 667 C CA . GLY A 1 83 ? -12.060 23.050 4.484 1.00 75.25 83 GLY A CA 1
ATOM 668 C C . GLY A 1 83 ? -10.603 22.744 4.886 1.00 75.25 83 GLY A C 1
ATOM 669 O O . GLY A 1 83 ? -9.724 22.782 4.026 1.00 75.25 83 GLY A O 1
ATOM 670 N N . CYS A 1 84 ? -10.324 22.424 6.157 1.00 75.69 84 CYS A N 1
ATOM 671 C CA . CYS A 1 84 ? -8.983 22.115 6.660 1.00 75.69 84 CYS A CA 1
ATOM 672 C C . CYS A 1 84 ? -8.827 20.634 7.033 1.00 75.69 84 CYS A C 1
ATOM 674 O O . CYS A 1 84 ? -9.616 20.085 7.805 1.00 75.69 84 CYS A O 1
ATOM 676 N N . GLN A 1 85 ? -7.773 19.974 6.539 1.00 74.69 85 GLN A N 1
ATOM 677 C CA . GLN A 1 85 ? -7.439 18.618 6.981 1.00 74.69 85 GLN A CA 1
ATOM 678 C C . GLN A 1 85 ? -6.962 18.678 8.437 1.00 74.69 85 GLN A C 1
ATOM 680 O O . GLN A 1 85 ? -5.845 19.109 8.719 1.00 74.69 85 GLN A O 1
ATOM 685 N N . ILE A 1 86 ? -7.824 18.272 9.369 1.00 62.53 86 ILE A N 1
ATOM 686 C CA . ILE A 1 86 ? -7.621 18.530 10.801 1.00 62.53 86 ILE A CA 1
ATOM 687 C C . ILE A 1 86 ? -6.741 17.466 11.450 1.00 62.53 86 ILE A C 1
ATOM 689 O O . ILE A 1 86 ? -5.947 17.771 12.341 1.00 62.53 86 ILE A O 1
ATOM 693 N N . LYS A 1 87 ? -6.871 16.198 11.047 1.00 62.50 87 LYS A N 1
ATOM 694 C CA . LYS A 1 87 ? -6.123 15.117 11.697 1.00 62.50 87 LYS A CA 1
ATOM 695 C C . LYS A 1 87 ? -6.078 13.867 10.832 1.00 62.50 87 LYS A C 1
ATOM 697 O O . LYS A 1 87 ? -7.130 13.324 10.497 1.00 62.50 87 LYS A O 1
ATOM 702 N N . THR A 1 88 ? -4.867 13.391 10.549 1.00 64.62 88 THR A N 1
ATOM 703 C CA . THR A 1 88 ? -4.626 11.977 10.255 1.00 64.62 88 THR A CA 1
ATOM 704 C C . THR A 1 88 ? -4.276 11.314 11.581 1.00 64.62 88 THR A C 1
ATOM 706 O O . THR A 1 88 ? -3.184 11.534 12.103 1.00 64.62 88 THR A O 1
ATOM 709 N N . VAL A 1 89 ? -5.202 10.563 12.185 1.00 65.06 89 VAL A N 1
ATOM 710 C CA . VAL A 1 89 ? -4.807 9.682 13.294 1.00 65.06 89 VAL A CA 1
ATOM 711 C C . VAL A 1 89 ? -4.140 8.481 12.658 1.00 65.06 89 VAL A C 1
ATOM 713 O O . VAL A 1 89 ? -4.786 7.711 11.957 1.00 65.06 89 VAL A O 1
ATOM 716 N N . GLN A 1 90 ? -2.839 8.389 12.862 1.00 66.88 90 GLN A N 1
ATOM 717 C CA . GLN A 1 90 ? -2.010 7.275 12.453 1.00 66.88 90 GLN A CA 1
ATOM 718 C C . GLN A 1 90 ? -2.224 6.125 13.447 1.00 66.88 90 GLN A C 1
ATOM 720 O O . GLN A 1 90 ? -1.910 6.278 14.630 1.00 66.88 90 GLN A O 1
ATOM 725 N N . PHE A 1 91 ? -2.825 5.015 13.003 1.00 67.00 91 PHE A N 1
ATOM 726 C CA . PHE A 1 91 ? -2.951 3.825 13.843 1.00 67.00 91 PHE A CA 1
ATOM 727 C C . PHE A 1 91 ? -1.823 2.870 13.480 1.00 67.00 91 PHE A C 1
ATOM 729 O O . PHE A 1 91 ? -1.856 2.193 12.459 1.00 67.00 91 PHE A O 1
ATOM 736 N N . ASN A 1 92 ? -0.836 2.774 14.364 1.00 72.44 92 ASN A N 1
ATOM 737 C CA . ASN A 1 92 ? 0.218 1.761 14.287 1.00 72.44 92 ASN A CA 1
ATOM 738 C C . ASN A 1 92 ? -0.348 0.431 14.790 1.00 72.44 92 ASN A C 1
ATOM 740 O O . ASN A 1 92 ? 0.028 -0.096 15.842 1.00 72.44 92 ASN A O 1
ATOM 744 N N . ARG A 1 93 ? -1.406 -0.027 14.132 1.00 80.25 93 ARG A N 1
ATOM 745 C CA . ARG A 1 93 ? -2.170 -1.203 14.512 1.00 80.25 93 ARG A CA 1
ATOM 746 C C . ARG A 1 93 ? -2.301 -2.077 13.292 1.00 80.25 93 ARG A C 1
ATOM 748 O O . ARG A 1 93 ? -2.623 -1.603 12.203 1.00 80.25 93 ARG A O 1
ATOM 755 N N . ILE A 1 94 ? -2.031 -3.346 13.526 1.00 86.06 94 ILE A N 1
ATOM 756 C CA . ILE A 1 94 ? -2.158 -4.390 12.535 1.00 86.06 94 ILE A CA 1
ATOM 757 C C . ILE A 1 94 ? -3.205 -5.385 12.986 1.00 86.06 94 ILE A C 1
ATOM 759 O O . ILE A 1 94 ? -3.399 -5.599 14.185 1.00 86.06 94 ILE A O 1
ATOM 763 N N . ILE A 1 95 ? -3.857 -5.980 12.004 1.00 86.88 95 ILE A N 1
ATOM 764 C CA . ILE A 1 95 ? -4.722 -7.137 12.162 1.00 86.88 95 ILE A CA 1
ATOM 765 C C . ILE A 1 95 ? -4.109 -8.223 11.286 1.00 86.88 95 ILE A C 1
ATOM 767 O O . ILE A 1 95 ? -3.997 -8.049 10.074 1.00 86.88 95 ILE A O 1
ATOM 771 N N . ASP A 1 96 ? -3.661 -9.306 11.911 1.00 86.88 96 ASP A N 1
ATOM 772 C CA . ASP A 1 96 ? -3.198 -10.497 11.206 1.00 86.88 96 ASP A CA 1
ATOM 773 C C . ASP A 1 96 ? -4.428 -11.262 10.711 1.00 86.88 96 ASP A C 1
ATOM 775 O O . ASP A 1 96 ? -5.154 -11.857 11.510 1.00 86.88 96 ASP A O 1
ATOM 779 N N . GLU A 1 97 ? -4.672 -11.225 9.400 1.00 83.31 97 GLU A N 1
ATOM 780 C CA . GLU A 1 97 ? -5.831 -11.851 8.761 1.00 83.31 97 GLU A CA 1
ATOM 781 C C . GLU A 1 97 ? -5.890 -13.352 9.101 1.00 83.31 97 GLU A C 1
ATOM 783 O O . GLU A 1 97 ? -6.960 -13.887 9.413 1.00 83.31 97 GLU A O 1
ATOM 788 N N . SER A 1 98 ? -4.726 -14.015 9.159 1.00 75.69 98 SER A N 1
ATOM 789 C CA . SER A 1 98 ? -4.633 -15.449 9.449 1.00 75.69 98 SER A CA 1
ATOM 790 C C . SER A 1 98 ? -5.128 -15.797 10.855 1.00 75.69 98 SER A C 1
ATOM 792 O O . SER A 1 98 ? -5.805 -16.811 11.041 1.00 75.69 98 SER A O 1
ATOM 794 N N . SER A 1 99 ? -4.887 -14.914 11.829 1.00 78.50 99 SER A N 1
ATOM 795 C CA . SER A 1 99 ? -5.365 -15.070 13.208 1.00 78.50 99 SER A CA 1
ATOM 796 C C . SER A 1 99 ? -6.884 -14.906 13.338 1.00 78.50 99 SER A C 1
ATOM 798 O O . SER A 1 99 ? -7.490 -15.391 14.295 1.00 78.50 99 SER A O 1
ATOM 800 N N . CYS A 1 100 ? -7.512 -14.255 12.357 1.00 76.62 100 CYS A N 1
ATOM 801 C CA . CYS A 1 100 ? -8.936 -13.937 12.344 1.00 76.62 100 CYS A CA 1
ATOM 802 C C . CYS A 1 100 ? -9.764 -14.913 11.497 1.00 76.62 100 CYS A C 1
ATOM 804 O O . CYS A 1 100 ? -10.989 -14.795 11.452 1.00 76.62 100 CYS A O 1
ATOM 806 N N . GLY A 1 101 ? -9.117 -15.866 10.818 1.00 74.81 101 GLY A N 1
ATOM 807 C CA . GLY A 1 101 ? -9.794 -16.848 9.973 1.00 74.81 101 GLY A CA 1
ATOM 808 C C . GLY A 1 101 ? -10.345 -16.278 8.661 1.00 74.81 101 GLY A C 1
ATOM 809 O O . GLY A 1 101 ? -11.237 -16.886 8.073 1.00 74.81 101 GLY A O 1
ATOM 810 N N . PHE A 1 102 ? -9.836 -15.135 8.188 1.00 78.50 102 PHE A N 1
ATOM 811 C CA . PHE A 1 102 ? -10.155 -14.595 6.862 1.00 78.50 102 PHE A CA 1
ATOM 812 C C . PHE A 1 102 ? -8.873 -14.172 6.134 1.00 78.50 102 PHE A C 1
ATOM 814 O O . PHE A 1 102 ? -7.811 -14.124 6.734 1.00 78.50 102 PHE A O 1
ATOM 821 N N . SER A 1 103 ? -8.941 -13.890 4.832 1.00 77.94 103 SER A N 1
ATOM 822 C CA . SER A 1 103 ? -7.894 -13.120 4.151 1.00 77.94 103 SER A CA 1
ATOM 823 C C . SER A 1 103 ? -8.477 -12.397 2.952 1.00 77.94 103 SER A C 1
ATOM 825 O O . SER A 1 103 ? -9.083 -13.043 2.099 1.00 77.94 103 SER A O 1
ATOM 827 N N . PHE A 1 104 ? -8.316 -11.073 2.865 1.00 75.56 104 PHE A N 1
ATOM 828 C CA . PHE A 1 104 ? -8.893 -10.320 1.746 1.00 75.56 104 PHE A CA 1
ATOM 829 C C . PHE A 1 104 ? -8.276 -10.744 0.419 1.00 75.56 104 PHE A C 1
ATOM 831 O O . PHE A 1 104 ? -9.018 -10.973 -0.532 1.00 75.56 104 PHE A O 1
ATOM 838 N N . THR A 1 105 ? -6.954 -10.926 0.372 1.00 73.38 105 THR A N 1
ATOM 839 C CA . THR A 1 105 ? -6.250 -11.401 -0.827 1.00 73.38 105 THR A CA 1
ATOM 840 C C . THR A 1 105 ? -6.782 -12.756 -1.273 1.00 73.38 105 THR A C 1
ATOM 842 O O . THR A 1 105 ? -7.204 -12.910 -2.417 1.00 73.38 105 THR A O 1
ATOM 845 N N . ARG A 1 106 ? -6.848 -13.725 -0.352 1.00 76.75 106 ARG A N 1
ATOM 846 C CA . ARG A 1 106 ? -7.313 -15.077 -0.672 1.00 76.75 106 ARG A CA 1
ATOM 847 C C . ARG A 1 106 ? -8.777 -15.097 -1.097 1.00 76.75 106 ARG A C 1
ATOM 849 O O . ARG A 1 106 ? -9.117 -15.751 -2.072 1.00 76.75 106 ARG A O 1
ATOM 856 N N . ILE A 1 107 ? -9.636 -14.367 -0.388 1.00 79.88 107 ILE A N 1
ATOM 857 C CA . ILE A 1 107 ? -11.058 -14.250 -0.727 1.00 79.88 107 ILE A CA 1
ATOM 858 C C . ILE A 1 107 ? -11.214 -13.649 -2.120 1.00 79.88 107 ILE A C 1
ATOM 860 O O . ILE A 1 107 ? -12.013 -14.132 -2.915 1.00 79.88 107 ILE A O 1
ATOM 864 N N . TRP A 1 108 ? -10.436 -12.619 -2.438 1.00 76.06 108 TRP A N 1
ATOM 865 C CA . TRP A 1 108 ? -10.473 -11.990 -3.749 1.00 76.06 108 TRP A CA 1
ATOM 866 C C . TRP A 1 108 ? -10.058 -12.959 -4.861 1.00 76.06 108 TRP A C 1
ATOM 868 O O . TRP A 1 108 ? -10.753 -13.086 -5.870 1.00 76.06 108 TRP A O 1
ATOM 878 N N . GLU A 1 109 ? -8.961 -13.689 -4.668 1.00 77.88 109 GLU A N 1
ATOM 879 C CA . GLU A 1 109 ? -8.476 -14.699 -5.616 1.00 77.88 109 GLU A CA 1
ATOM 880 C C . GLU A 1 109 ? -9.474 -15.851 -5.792 1.00 77.88 109 GLU A C 1
ATOM 882 O O . GLU A 1 109 ? -9.822 -16.199 -6.920 1.00 77.88 109 GLU A O 1
ATOM 887 N N . GLU A 1 110 ? -9.999 -16.398 -4.694 1.00 82.50 110 GLU A N 1
ATOM 888 C CA . GLU A 1 110 ? -10.962 -17.499 -4.726 1.00 82.50 110 GLU A CA 1
ATOM 889 C C . GLU A 1 110 ? -12.270 -17.081 -5.409 1.00 82.50 110 GLU A C 1
ATOM 891 O O . GLU A 1 110 ? -12.756 -17.789 -6.291 1.00 82.50 110 GLU A O 1
ATOM 896 N N . LEU A 1 111 ? -12.842 -15.925 -5.056 1.00 83.62 111 LEU A N 1
ATOM 897 C CA . LEU A 1 111 ? -14.124 -15.483 -5.615 1.00 83.62 111 LEU A CA 1
ATOM 898 C C . LEU A 1 111 ? -14.010 -15.010 -7.069 1.00 83.62 111 LEU A C 1
ATOM 900 O O . LEU A 1 111 ? -14.950 -15.217 -7.840 1.00 83.62 111 LEU A O 1
ATOM 904 N N . SER A 1 112 ? -12.882 -14.405 -7.460 1.00 76.75 112 SER A N 1
ATOM 905 C CA . SER A 1 112 ? -12.654 -13.961 -8.845 1.00 76.75 112 SER A CA 1
ATOM 906 C C . SER A 1 112 ? -12.506 -15.129 -9.823 1.00 76.75 112 SER A C 1
ATOM 908 O O . SER A 1 112 ? -12.916 -15.016 -10.977 1.00 76.75 112 SER A O 1
ATOM 910 N N . GLN A 1 113 ? -11.979 -16.266 -9.364 1.00 83.50 113 GLN A N 1
ATOM 911 C CA . GLN A 1 113 ? -11.830 -17.479 -10.175 1.00 83.50 113 GLN A CA 1
ATOM 912 C C . GLN A 1 113 ? -13.059 -18.401 -10.111 1.00 83.50 113 GLN A C 1
ATOM 914 O O . GLN A 1 113 ? -13.198 -19.316 -10.927 1.00 83.50 113 GLN A O 1
ATOM 919 N N . ASN A 1 114 ? -13.969 -18.182 -9.157 1.00 83.38 114 ASN A N 1
ATOM 920 C CA . ASN A 1 114 ? -15.113 -19.059 -8.943 1.00 83.38 114 ASN A CA 1
ATOM 921 C C . ASN A 1 114 ? -16.320 -18.663 -9.810 1.00 83.38 114 ASN A C 1
ATOM 923 O O . ASN A 1 114 ? -17.086 -17.751 -9.492 1.00 83.38 114 ASN A O 1
ATOM 927 N N . GLN A 1 115 ? -16.504 -19.413 -10.898 1.00 85.88 115 GLN A N 1
ATOM 928 C CA . GLN A 1 115 ? -17.632 -19.275 -11.827 1.00 85.88 115 GLN A CA 1
ATOM 929 C C . GLN A 1 115 ? -18.939 -19.930 -11.346 1.00 85.88 115 GLN A C 1
ATOM 931 O O . GLN A 1 115 ? -19.978 -19.732 -11.967 1.00 85.88 115 GLN A O 1
ATOM 936 N N . TYR A 1 116 ? -18.895 -20.737 -10.281 1.00 88.00 116 TYR A N 1
ATOM 937 C CA . TYR A 1 116 ? -20.047 -21.516 -9.807 1.00 88.00 116 TYR A CA 1
ATOM 938 C C . TYR A 1 116 ? -20.869 -20.785 -8.744 1.00 88.00 116 TYR A C 1
ATOM 940 O O . TYR A 1 116 ? -22.048 -21.084 -8.573 1.00 88.00 116 TYR A O 1
ATOM 948 N N . LEU A 1 117 ? -20.251 -19.854 -8.017 1.00 87.38 117 LEU A N 1
ATOM 949 C CA . LEU A 1 117 ? -20.936 -19.030 -7.026 1.00 87.38 117 LEU A CA 1
ATOM 950 C C . LEU A 1 117 ? -21.654 -17.869 -7.708 1.00 87.38 117 LEU A C 1
ATOM 952 O O . LEU A 1 117 ? -21.064 -17.156 -8.521 1.00 87.38 117 LEU A O 1
ATOM 956 N N . ASP A 1 118 ? -22.912 -17.651 -7.337 1.00 90.00 118 ASP A N 1
ATOM 957 C CA . ASP A 1 118 ? -23.644 -16.469 -7.768 1.00 90.00 118 ASP A CA 1
ATOM 958 C C . ASP A 1 118 ? -23.116 -15.201 -7.073 1.00 90.00 118 ASP A C 1
ATOM 960 O O . ASP A 1 118 ? -22.531 -15.242 -5.984 1.00 90.00 118 ASP A O 1
ATOM 964 N N . GLU A 1 119 ? -23.346 -14.050 -7.700 1.00 86.38 119 GLU A N 1
ATOM 965 C CA . GLU A 1 119 ? -22.831 -12.762 -7.225 1.00 86.38 119 GLU A CA 1
ATOM 966 C C . GLU A 1 119 ? -23.361 -12.366 -5.837 1.00 86.38 119 GLU A C 1
ATOM 968 O O . GLU A 1 119 ? -22.641 -11.733 -5.063 1.00 86.38 119 GLU A O 1
ATOM 973 N N . ASN A 1 120 ? -24.578 -12.772 -5.451 1.00 88.88 120 ASN A N 1
ATOM 974 C CA . ASN A 1 120 ? -25.089 -12.464 -4.113 1.00 88.88 120 ASN A CA 1
ATOM 975 C C . ASN A 1 120 ? -24.341 -13.254 -3.039 1.00 88.88 120 ASN A C 1
ATOM 977 O O . ASN A 1 120 ? -24.048 -12.710 -1.971 1.00 88.88 120 ASN A O 1
ATOM 981 N N . PHE A 1 121 ? -23.997 -14.513 -3.317 1.00 87.75 121 PHE A N 1
ATOM 982 C CA . PHE A 1 121 ? -23.195 -15.314 -2.402 1.00 87.75 121 PHE A CA 1
ATOM 983 C C . PHE A 1 121 ? -21.767 -14.768 -2.270 1.00 87.75 121 PHE A C 1
ATOM 985 O O . PHE A 1 121 ? -21.269 -14.627 -1.150 1.00 87.75 121 PHE A O 1
ATOM 992 N N . LYS A 1 122 ? -21.135 -14.363 -3.383 1.00 86.12 122 LYS A N 1
ATOM 993 C CA . LYS A 1 122 ? -19.829 -13.675 -3.354 1.00 86.12 122 LYS A CA 1
ATOM 994 C C . LYS A 1 122 ? -19.889 -12.406 -2.499 1.00 86.12 122 LYS A C 1
ATOM 996 O O . LYS A 1 122 ? -19.050 -12.210 -1.619 1.00 86.12 122 LYS A O 1
ATOM 1001 N N . HIS A 1 123 ? -20.927 -11.584 -2.682 1.00 83.56 123 HIS A N 1
ATOM 1002 C CA . HIS A 1 123 ? -21.156 -10.396 -1.858 1.00 83.56 123 HIS A CA 1
ATOM 1003 C C . HIS A 1 123 ? -21.314 -10.723 -0.368 1.00 83.56 123 HIS A C 1
ATOM 1005 O O . HIS A 1 123 ? -20.801 -9.984 0.474 1.00 83.56 123 HIS A O 1
ATOM 1011 N N . LEU A 1 124 ? -22.018 -11.803 -0.016 1.00 87.19 124 LEU A N 1
ATOM 1012 C CA . LEU A 1 124 ? -22.182 -12.219 1.379 1.00 87.19 124 LEU A CA 1
ATOM 1013 C C . LEU A 1 124 ? -20.845 -12.635 2.006 1.00 87.19 124 LEU A C 1
ATOM 1015 O O . LEU A 1 124 ? -20.567 -12.258 3.144 1.00 87.19 124 LEU A O 1
ATOM 1019 N N . TYR A 1 125 ? -20.007 -13.349 1.255 1.00 85.88 125 TYR A N 1
ATOM 1020 C CA . TYR A 1 125 ? -18.689 -13.791 1.710 1.00 85.88 125 TYR A CA 1
ATOM 1021 C C . TYR A 1 125 ? -17.759 -12.603 2.002 1.00 85.88 125 TYR A C 1
ATOM 1023 O O . TYR A 1 125 ? -17.168 -12.517 3.079 1.00 85.88 125 TYR A O 1
ATOM 1031 N N . ILE A 1 126 ? -17.713 -11.625 1.088 1.00 83.56 126 ILE A N 1
ATOM 1032 C CA . ILE A 1 126 ? -16.946 -10.381 1.271 1.00 83.56 126 ILE A CA 1
ATOM 1033 C C . ILE A 1 126 ? -17.469 -9.595 2.479 1.00 83.56 126 ILE A C 1
ATOM 1035 O O . ILE A 1 126 ? -16.684 -9.124 3.302 1.00 83.56 126 ILE A O 1
ATOM 1039 N N . LYS A 1 127 ? -18.797 -9.479 2.629 1.00 86.19 127 LYS A N 1
ATOM 1040 C CA . LYS A 1 127 ? -19.408 -8.807 3.786 1.00 86.19 127 LYS A CA 1
ATOM 1041 C C . LYS A 1 127 ? -19.045 -9.490 5.099 1.00 86.19 127 LYS A C 1
ATOM 1043 O O . LYS A 1 127 ? -18.767 -8.792 6.066 1.00 86.19 127 LYS A O 1
ATOM 1048 N N . ASN A 1 128 ? -19.037 -10.821 5.152 1.00 87.31 128 ASN A N 1
ATOM 1049 C CA . ASN A 1 128 ? -18.646 -11.549 6.356 1.00 87.31 128 ASN A CA 1
ATOM 1050 C C . ASN A 1 128 ? -17.199 -11.229 6.760 1.00 87.31 128 ASN A C 1
ATOM 1052 O O . ASN A 1 128 ? -16.977 -10.825 7.900 1.00 87.31 128 ASN A O 1
ATOM 1056 N N . ALA A 1 129 ? -16.253 -11.304 5.820 1.00 85.94 129 ALA A N 1
ATOM 1057 C CA . ALA A 1 129 ? -14.859 -10.941 6.076 1.00 85.94 129 ALA A CA 1
ATOM 1058 C C . ALA A 1 129 ? -14.714 -9.481 6.531 1.00 85.94 129 ALA A C 1
ATOM 1060 O O . ALA A 1 129 ? -14.010 -9.199 7.497 1.00 85.94 129 ALA A O 1
ATOM 1061 N N . LEU A 1 130 ? -15.454 -8.560 5.904 1.00 85.38 130 LEU A N 1
ATOM 1062 C CA . LEU A 1 130 ? -15.507 -7.159 6.317 1.00 85.38 130 LEU A CA 1
ATOM 1063 C C . LEU A 1 130 ? -16.038 -6.996 7.750 1.00 85.38 130 LEU A C 1
ATOM 1065 O O . LEU A 1 130 ? -15.476 -6.220 8.518 1.00 85.38 130 LEU A O 1
ATOM 1069 N N . PHE A 1 131 ? -17.090 -7.719 8.139 1.00 87.44 131 PHE A N 1
ATOM 1070 C CA . PHE A 1 131 ? -17.611 -7.664 9.507 1.00 87.44 131 PHE A CA 1
ATOM 1071 C C . PHE A 1 131 ? -16.616 -8.210 10.532 1.00 87.44 131 PHE A C 1
ATOM 1073 O O . PHE A 1 131 ? -16.464 -7.601 11.591 1.00 87.44 131 PHE A O 1
ATOM 1080 N N . VAL A 1 132 ? -15.922 -9.311 10.225 1.00 88.06 132 VAL A N 1
ATOM 1081 C CA . VAL A 1 132 ? -14.862 -9.846 11.095 1.00 88.06 132 VAL A CA 1
ATOM 1082 C C . VAL A 1 132 ? -13.733 -8.825 11.228 1.00 88.06 132 VAL A C 1
ATOM 1084 O O . VAL A 1 132 ? -13.364 -8.473 12.345 1.00 88.06 132 VAL A O 1
ATOM 1087 N N . PHE A 1 133 ? -13.259 -8.265 10.115 1.00 87.06 133 PHE A N 1
ATOM 1088 C CA . PHE A 1 133 ? -12.251 -7.206 10.111 1.00 87.06 133 PHE A CA 1
ATOM 1089 C C . PHE A 1 133 ? -12.654 -5.998 10.974 1.00 87.06 133 PHE A C 1
ATOM 1091 O O . PHE A 1 133 ? -11.889 -5.564 11.837 1.00 87.06 133 PHE A O 1
ATOM 1098 N N . LEU A 1 134 ? -13.867 -5.468 10.782 1.00 86.31 134 LEU A N 1
ATOM 1099 C CA . LEU A 1 134 ? -14.374 -4.335 11.559 1.00 86.31 134 LEU A CA 1
ATOM 1100 C C . LEU A 1 134 ? -14.488 -4.674 13.050 1.00 86.31 134 LEU A C 1
ATOM 1102 O O . LEU A 1 134 ? -14.186 -3.829 13.892 1.00 86.31 134 LEU A O 1
ATOM 1106 N N . LEU A 1 135 ? -14.888 -5.903 13.387 1.00 87.31 135 LEU A N 1
ATOM 1107 C CA . LEU A 1 135 ? -14.955 -6.364 14.769 1.00 87.31 135 LEU A CA 1
ATOM 1108 C C . LEU A 1 135 ? -13.566 -6.397 15.416 1.00 87.31 135 LEU A C 1
ATOM 1110 O O . LEU A 1 135 ? -13.426 -5.929 16.544 1.00 87.31 135 LEU A O 1
ATOM 1114 N N . GLU A 1 136 ? -12.544 -6.894 14.719 1.00 85.94 136 GLU A N 1
ATOM 1115 C CA . GLU A 1 136 ? -11.157 -6.892 15.209 1.00 85.94 136 GLU A CA 1
ATOM 1116 C C . GLU A 1 136 ? -10.618 -5.475 15.395 1.00 85.94 136 GLU A C 1
ATOM 1118 O O . GLU A 1 136 ? -10.031 -5.152 16.430 1.00 85.94 136 GLU A O 1
ATOM 1123 N N . LEU A 1 137 ? -10.917 -4.578 14.456 1.00 82.56 137 LEU A N 1
ATOM 1124 C CA . LEU A 1 137 ? -10.567 -3.171 14.592 1.00 82.56 137 LEU A CA 1
ATOM 1125 C C . LEU A 1 137 ? -11.243 -2.533 15.818 1.00 82.56 137 LEU A C 1
ATOM 1127 O O . LEU A 1 137 ? -10.604 -1.814 16.590 1.00 82.56 137 LEU A O 1
ATOM 1131 N N . CYS A 1 138 ? -12.527 -2.824 16.041 1.00 82.94 138 CYS A N 1
ATOM 1132 C CA . CYS A 1 138 ? -13.245 -2.373 17.228 1.00 82.94 138 CYS A CA 1
ATOM 1133 C C . CYS A 1 138 ? -12.670 -2.983 18.511 1.00 82.94 138 CYS A C 1
ATOM 1135 O O . CYS A 1 138 ? -12.519 -2.258 19.491 1.00 82.94 138 CYS A O 1
ATOM 1137 N N . LYS A 1 139 ? -12.298 -4.270 18.526 1.00 82.12 139 LYS A N 1
ATOM 1138 C CA . LYS A 1 139 ? -11.658 -4.911 19.687 1.00 82.12 139 LYS A CA 1
ATOM 1139 C C . LYS A 1 139 ? -10.387 -4.179 20.094 1.00 82.12 139 LYS A C 1
ATOM 1141 O O . LYS A 1 139 ? -10.204 -3.941 21.282 1.00 82.12 139 LYS A O 1
ATOM 1146 N N . ILE A 1 140 ? -9.559 -3.753 19.139 1.00 76.25 140 ILE A N 1
ATOM 1147 C CA . ILE A 1 140 ? -8.357 -2.954 19.423 1.00 76.25 140 ILE A CA 1
ATOM 1148 C C . ILE A 1 140 ? -8.720 -1.636 20.128 1.00 76.25 140 ILE A C 1
ATOM 1150 O O . ILE A 1 140 ? -8.038 -1.238 21.071 1.00 76.25 140 ILE A O 1
ATOM 1154 N N . GLY A 1 141 ? -9.786 -0.958 19.690 1.00 72.69 141 GLY A N 1
ATOM 1155 C CA . GLY A 1 141 ? -10.223 0.322 20.262 1.00 72.69 141 GLY A CA 1
ATOM 1156 C C . GLY A 1 141 ? -10.973 0.217 21.597 1.00 72.69 141 GLY A C 1
ATOM 1157 O O . GLY A 1 141 ? -10.867 1.118 22.425 1.00 72.69 141 GLY A O 1
ATOM 1158 N N . TYR A 1 142 ? -11.725 -0.866 21.811 1.00 73.69 142 TYR A N 1
ATOM 1159 C CA . TYR A 1 142 ? -12.533 -1.107 23.014 1.00 73.69 142 TYR A CA 1
ATOM 1160 C C . TYR A 1 142 ? -11.858 -2.012 24.045 1.00 73.69 142 TYR A C 1
ATOM 1162 O O . TYR A 1 142 ? -12.374 -2.144 25.160 1.00 73.69 142 TYR A O 1
ATOM 1170 N N . ALA A 1 143 ? -10.727 -2.640 23.710 1.00 70.94 143 ALA A N 1
ATOM 1171 C CA . ALA A 1 143 ? -9.884 -3.302 24.691 1.00 70.94 143 ALA A CA 1
ATOM 1172 C C . ALA A 1 143 ? -9.638 -2.304 25.824 1.00 70.94 143 ALA A C 1
ATOM 1174 O O . ALA A 1 143 ? -9.142 -1.209 25.571 1.00 70.94 143 ALA A O 1
ATOM 1175 N N . LYS A 1 144 ? -10.052 -2.647 27.056 1.00 53.62 144 LYS A N 1
ATOM 1176 C CA . LYS A 1 144 ? -9.871 -1.794 28.239 1.00 53.62 144 LYS A CA 1
ATOM 1177 C C . LYS A 1 144 ? -8.406 -1.372 28.279 1.00 53.62 144 LYS A C 1
ATOM 1179 O O . LYS A 1 144 ? -7.546 -2.176 28.628 1.00 53.62 144 LYS A O 1
ATOM 1184 N N . THR A 1 145 ? -8.110 -0.141 27.878 1.00 51.25 145 THR A N 1
ATOM 1185 C CA . THR A 1 145 ? -6.738 0.342 27.803 1.00 51.25 145 THR A CA 1
ATOM 1186 C C . THR A 1 145 ? -6.246 0.558 29.228 1.00 51.25 145 THR A C 1
ATOM 1188 O O . THR A 1 145 ? -6.372 1.651 29.769 1.00 51.25 145 THR A O 1
ATOM 1191 N N . ALA A 1 146 ? -5.658 -0.473 29.835 1.00 45.47 146 ALA A N 1
ATOM 1192 C CA . ALA A 1 146 ? -4.700 -0.281 30.923 1.00 45.47 146 ALA A CA 1
ATOM 1193 C C . ALA A 1 146 ? -3.451 0.481 30.423 1.00 45.47 146 ALA A C 1
ATOM 1195 O O . ALA A 1 146 ? -2.713 1.057 31.212 1.00 45.47 146 ALA A O 1
ATOM 1196 N N . ASN A 1 147 ? -3.257 0.545 29.098 1.00 47.00 147 ASN A N 1
ATOM 1197 C CA . ASN A 1 147 ? -1.981 0.865 28.471 1.00 47.00 147 ASN A CA 1
ATOM 1198 C C . ASN A 1 147 ? -2.060 2.051 27.497 1.00 47.00 147 ASN A C 1
ATOM 1200 O O . ASN A 1 147 ? -1.431 2.051 26.438 1.00 47.00 147 ASN A O 1
ATOM 1204 N N . ALA A 1 148 ? -2.812 3.096 27.850 1.00 43.84 148 ALA A N 1
ATOM 1205 C CA . ALA A 1 148 ? -2.676 4.410 27.218 1.00 43.84 148 ALA A CA 1
ATOM 1206 C C . ALA A 1 148 ? -1.338 5.048 27.655 1.00 43.84 148 ALA A C 1
ATOM 1208 O O . ALA A 1 148 ? -1.303 5.971 28.461 1.00 43.84 148 ALA A O 1
ATOM 1209 N N . GLY A 1 149 ? -0.221 4.480 27.193 1.00 49.50 149 GLY A N 1
ATOM 1210 C CA . GLY A 1 149 ? 1.125 4.869 27.618 1.00 49.50 149 GLY A CA 1
ATOM 1211 C C . GLY A 1 149 ? 2.201 3.787 27.497 1.00 49.50 149 GLY A C 1
ATOM 1212 O O . GLY A 1 149 ? 3.365 4.085 27.766 1.00 49.50 149 GLY A O 1
ATOM 1213 N N . GLU A 1 150 ? 1.870 2.554 27.092 1.00 54.31 150 GLU A N 1
ATOM 1214 C CA . GLU A 1 150 ? 2.909 1.549 26.849 1.00 54.31 150 GLU A CA 1
ATOM 1215 C C . GLU A 1 150 ? 3.790 1.958 25.669 1.00 54.31 150 GLU A C 1
ATOM 1217 O O . GLU A 1 150 ? 3.319 2.266 24.572 1.00 54.31 150 GLU A O 1
ATOM 1222 N N . ARG A 1 151 ? 5.102 1.974 25.919 1.00 60.69 151 ARG A N 1
ATOM 1223 C CA . ARG A 1 151 ? 6.108 2.130 24.872 1.00 60.69 151 ARG A CA 1
ATOM 1224 C C . ARG A 1 151 ? 5.956 0.966 23.898 1.00 60.69 151 ARG A C 1
ATOM 1226 O O . ARG A 1 151 ? 5.931 -0.182 24.326 1.00 60.69 151 ARG A O 1
ATOM 1233 N N . GLU A 1 152 ? 5.902 1.279 22.606 1.00 75.31 152 GLU A N 1
ATOM 1234 C CA . GLU A 1 152 ? 5.966 0.292 21.525 1.00 75.31 152 GLU A CA 1
ATOM 1235 C C . GLU A 1 152 ? 7.145 -0.669 21.782 1.00 75.31 152 GLU A C 1
ATOM 1237 O O . GLU A 1 152 ? 8.303 -0.234 21.855 1.00 75.31 152 GLU A O 1
ATOM 1242 N N . THR A 1 153 ? 6.839 -1.953 22.001 1.00 84.75 153 THR A N 1
ATOM 1243 C CA . THR A 1 153 ? 7.842 -2.974 22.330 1.00 84.75 153 THR A CA 1
ATOM 1244 C C . THR A 1 153 ? 8.618 -3.400 21.089 1.00 84.75 153 THR A C 1
ATOM 1246 O O . THR A 1 153 ? 8.276 -3.061 19.953 1.00 84.75 153 THR A O 1
ATOM 1249 N N . GLU A 1 154 ? 9.697 -4.149 21.295 1.00 85.94 154 GLU A N 1
ATOM 1250 C CA . GLU A 1 154 ? 10.444 -4.721 20.180 1.00 85.94 154 GLU A CA 1
ATOM 1251 C C . GLU A 1 154 ? 9.614 -5.744 19.406 1.00 85.94 154 GLU A C 1
ATOM 1253 O O . GLU A 1 154 ? 9.621 -5.706 18.176 1.00 85.94 154 GLU A O 1
ATOM 1258 N N . GLU A 1 155 ? 8.813 -6.566 20.096 1.00 87.06 155 GLU A N 1
ATOM 1259 C CA . GLU A 1 155 ? 7.876 -7.478 19.435 1.00 87.06 155 GLU A CA 1
ATOM 1260 C C . GLU A 1 155 ? 6.860 -6.713 18.582 1.00 87.06 155 GLU A C 1
ATOM 1262 O O . GLU A 1 155 ? 6.581 -7.118 17.453 1.00 87.06 155 GLU A O 1
ATOM 1267 N N . HIS A 1 156 ? 6.355 -5.572 19.070 1.00 86.50 156 HIS A N 1
ATOM 1268 C CA . HIS A 1 156 ? 5.439 -4.740 18.294 1.00 86.50 156 HIS A CA 1
ATOM 1269 C C . HIS A 1 156 ? 6.096 -4.225 17.008 1.00 86.50 156 HIS A C 1
ATOM 1271 O O . HIS A 1 156 ? 5.522 -4.368 15.928 1.00 86.50 156 HIS A O 1
ATOM 1277 N N . TYR A 1 157 ? 7.322 -3.698 17.078 1.00 90.81 157 TYR A N 1
ATOM 1278 C CA . TYR A 1 157 ? 8.027 -3.262 15.871 1.00 90.81 157 TYR A CA 1
ATOM 1279 C C . TYR A 1 157 ? 8.297 -4.409 14.902 1.00 90.81 157 TYR A C 1
ATOM 1281 O O . TYR A 1 157 ? 8.102 -4.229 13.703 1.00 90.81 157 TYR A O 1
ATOM 1289 N N . CYS A 1 158 ? 8.693 -5.584 15.390 1.00 91.75 158 CYS A N 1
ATOM 1290 C CA . CYS A 1 158 ? 8.862 -6.761 14.542 1.00 91.75 158 CYS A CA 1
ATOM 1291 C C . CYS A 1 158 ? 7.549 -7.146 13.846 1.00 91.75 158 CYS A C 1
ATOM 1293 O O . CYS A 1 158 ? 7.559 -7.398 12.644 1.00 91.75 158 CYS A O 1
ATOM 1295 N N . SER A 1 159 ? 6.418 -7.107 14.560 1.00 88.50 159 SER A N 1
ATOM 1296 C CA . SER A 1 159 ? 5.098 -7.410 13.988 1.00 88.50 159 SER A CA 1
ATOM 1297 C C . SER A 1 159 ? 4.694 -6.438 12.870 1.00 88.50 159 SER A C 1
ATOM 1299 O O . SER A 1 159 ? 4.106 -6.850 11.877 1.00 88.50 159 SER A O 1
ATOM 1301 N N . ILE A 1 160 ? 5.079 -5.162 12.986 1.00 90.75 160 ILE A N 1
ATOM 1302 C CA . ILE A 1 160 ? 4.829 -4.141 11.962 1.00 90.75 160 ILE A CA 1
ATOM 1303 C C . ILE A 1 160 ? 5.791 -4.288 10.781 1.00 90.75 160 ILE A C 1
ATOM 1305 O O . ILE A 1 160 ? 5.379 -4.166 9.628 1.00 90.75 160 ILE A O 1
ATOM 1309 N N . ILE A 1 161 ? 7.079 -4.506 11.049 1.00 94.62 161 ILE A N 1
ATOM 1310 C CA . ILE A 1 161 ? 8.125 -4.443 10.027 1.00 94.62 161 ILE A CA 1
ATOM 1311 C C . ILE A 1 161 ? 8.221 -5.739 9.222 1.00 94.62 161 ILE A C 1
ATOM 1313 O O . ILE A 1 161 ? 8.420 -5.654 8.016 1.00 94.62 161 ILE A O 1
ATOM 1317 N N . ASN A 1 162 ? 8.050 -6.919 9.822 1.00 94.50 162 ASN A N 1
ATOM 1318 C CA . ASN A 1 162 ? 8.260 -8.191 9.119 1.00 94.50 162 ASN A CA 1
ATOM 1319 C C . ASN A 1 162 ? 7.382 -8.365 7.864 1.00 94.50 162 ASN A C 1
ATOM 1321 O O . ASN A 1 162 ? 7.961 -8.654 6.812 1.00 94.50 162 ASN A O 1
ATOM 1325 N N . PRO A 1 163 ? 6.060 -8.097 7.890 1.00 92.75 163 PRO A N 1
ATOM 1326 C CA . PRO A 1 163 ? 5.243 -8.205 6.678 1.00 92.75 163 PRO A CA 1
ATOM 1327 C C . PRO A 1 163 ? 5.646 -7.172 5.614 1.00 92.75 163 PRO A C 1
ATOM 1329 O O . PRO A 1 163 ? 5.628 -7.457 4.420 1.00 92.75 163 PRO A O 1
ATOM 1332 N N . ILE A 1 164 ? 6.124 -5.989 6.027 1.00 95.00 164 ILE A N 1
ATOM 1333 C CA . ILE A 1 164 ? 6.704 -4.998 5.106 1.00 95.00 164 ILE A CA 1
ATOM 1334 C C . ILE A 1 164 ? 7.984 -5.531 4.445 1.00 95.00 164 ILE A C 1
ATOM 1336 O O . ILE A 1 164 ? 8.209 -5.278 3.261 1.00 95.00 164 ILE A O 1
ATOM 1340 N N . LEU A 1 165 ? 8.840 -6.261 5.169 1.00 96.31 165 LEU A N 1
ATOM 1341 C CA . LEU A 1 165 ? 10.052 -6.849 4.584 1.00 96.31 165 LEU A CA 1
ATOM 1342 C C . LEU A 1 165 ? 9.712 -7.883 3.515 1.00 96.31 165 LEU A C 1
ATOM 1344 O O . LEU A 1 165 ? 10.354 -7.899 2.464 1.00 96.31 165 LEU A O 1
ATOM 1348 N N . GLU A 1 166 ? 8.729 -8.736 3.783 1.00 94.56 166 GLU A N 1
ATOM 1349 C CA . GLU A 1 166 ? 8.244 -9.726 2.822 1.00 94.56 166 GLU A CA 1
ATOM 1350 C C . GLU A 1 166 ? 7.648 -9.044 1.591 1.00 94.56 166 GLU A C 1
ATOM 1352 O O . GLU A 1 166 ? 8.051 -9.352 0.471 1.00 94.56 166 GLU A O 1
ATOM 1357 N N . HIS A 1 167 ? 6.836 -8.009 1.788 1.00 93.88 167 HIS A N 1
ATOM 1358 C CA . HIS A 1 167 ? 6.276 -7.225 0.694 1.00 93.88 167 HIS A CA 1
ATOM 1359 C C . HIS A 1 167 ? 7.342 -6.570 -0.189 1.00 93.88 167 HIS A C 1
ATOM 1361 O O . HIS A 1 167 ? 7.253 -6.594 -1.419 1.00 93.88 167 HIS A O 1
ATOM 1367 N N . ILE A 1 168 ? 8.396 -6.004 0.412 1.00 95.62 168 ILE A N 1
ATOM 1368 C CA . ILE A 1 168 ? 9.520 -5.440 -0.350 1.00 95.62 168 ILE A CA 1
ATOM 1369 C C . ILE A 1 168 ? 10.193 -6.526 -1.201 1.00 95.62 168 ILE A C 1
ATOM 1371 O O . ILE A 1 168 ? 10.553 -6.257 -2.350 1.00 95.62 168 ILE A O 1
ATOM 1375 N N . LYS A 1 169 ? 10.355 -7.743 -0.666 1.00 94.69 169 LYS A N 1
ATOM 1376 C CA . LYS A 1 169 ? 10.960 -8.873 -1.387 1.00 94.69 169 LYS A CA 1
ATOM 1377 C C . LYS A 1 169 ? 10.073 -9.355 -2.534 1.00 94.69 169 LYS A C 1
ATOM 1379 O O . LYS A 1 169 ? 10.546 -9.435 -3.664 1.00 94.69 169 LYS A O 1
ATOM 1384 N N . GLU A 1 170 ? 8.798 -9.618 -2.271 1.00 91.25 170 GLU A N 1
ATOM 1385 C CA . GLU A 1 170 ? 7.836 -10.132 -3.258 1.00 91.25 170 GLU A CA 1
ATOM 1386 C C . GLU A 1 170 ? 7.651 -9.176 -4.435 1.00 91.25 170 GLU A C 1
ATOM 1388 O O . GLU A 1 170 ? 7.606 -9.584 -5.597 1.00 91.25 170 GLU A O 1
ATOM 1393 N N . THR A 1 171 ? 7.623 -7.877 -4.145 1.00 91.00 171 THR A N 1
ATOM 1394 C CA . THR A 1 171 ? 7.489 -6.834 -5.164 1.00 91.00 171 THR A CA 1
ATOM 1395 C C . THR A 1 171 ? 8.816 -6.475 -5.834 1.00 91.00 171 THR A C 1
ATOM 1397 O O . THR A 1 171 ? 8.838 -5.649 -6.750 1.00 91.00 171 THR A O 1
ATOM 1400 N N . GLY A 1 172 ? 9.941 -7.046 -5.385 1.00 92.88 172 GLY A N 1
ATOM 1401 C CA . GLY A 1 172 ? 11.283 -6.683 -5.843 1.00 92.88 172 GLY A CA 1
ATOM 1402 C C . GLY A 1 172 ? 11.601 -5.197 -5.650 1.00 92.88 172 GLY A C 1
ATOM 1403 O O . GLY A 1 172 ? 12.337 -4.618 -6.446 1.00 92.88 172 GLY A O 1
ATOM 1404 N N . GLY A 1 173 ? 10.990 -4.545 -4.655 1.00 91.25 173 GLY A N 1
ATOM 1405 C CA . GLY A 1 173 ? 11.115 -3.108 -4.402 1.00 91.25 173 GLY A CA 1
ATOM 1406 C C . GLY A 1 173 ? 10.463 -2.200 -5.457 1.00 91.25 173 GLY A C 1
ATOM 1407 O O . GLY A 1 173 ? 10.790 -1.005 -5.517 1.00 91.25 173 GLY A O 1
ATOM 1408 N N . LYS A 1 174 ? 9.588 -2.736 -6.318 1.00 91.38 174 LYS A N 1
ATOM 1409 C CA . LYS A 1 174 ? 8.876 -1.979 -7.357 1.00 91.38 174 LYS A CA 1
ATOM 1410 C C . LYS A 1 174 ? 7.894 -0.990 -6.727 1.00 91.38 174 LYS A C 1
ATOM 1412 O O . LYS A 1 174 ? 7.048 -1.387 -5.938 1.00 91.38 174 LYS A O 1
ATOM 1417 N N . GLY A 1 175 ? 7.984 0.290 -7.098 1.00 86.62 175 GLY A N 1
ATOM 1418 C CA . GLY A 1 175 ? 7.036 1.323 -6.647 1.00 86.62 175 GLY A CA 1
ATOM 1419 C C . GLY A 1 175 ? 7.098 1.669 -5.153 1.00 86.62 175 GLY A C 1
ATOM 1420 O O . GLY A 1 175 ? 6.252 2.415 -4.671 1.00 86.62 175 GLY A O 1
ATOM 1421 N N . LEU A 1 176 ? 8.089 1.151 -4.420 1.00 91.81 176 LEU A N 1
ATOM 1422 C CA . LEU A 1 176 ? 8.243 1.388 -2.987 1.00 91.81 176 LEU A CA 1
ATOM 1423 C C . LEU A 1 176 ? 9.302 2.453 -2.700 1.00 91.81 176 LEU A C 1
ATOM 1425 O O . LEU A 1 176 ? 10.382 2.474 -3.300 1.00 91.81 176 LEU A O 1
ATOM 1429 N N . ASP A 1 177 ? 8.996 3.299 -1.722 1.00 93.38 177 ASP A N 1
ATOM 1430 C CA . ASP A 1 177 ? 9.919 4.230 -1.092 1.00 93.38 177 ASP A CA 1
ATOM 1431 C C . ASP A 1 177 ? 9.608 4.364 0.410 1.00 93.38 177 ASP A C 1
ATOM 1433 O O . ASP A 1 177 ? 8.642 3.804 0.935 1.00 93.38 177 ASP A O 1
ATOM 1437 N N . ILE A 1 178 ? 10.439 5.121 1.127 1.00 95.38 178 ILE A N 1
ATOM 1438 C CA . ILE A 1 178 ? 10.231 5.373 2.558 1.00 95.38 178 ILE A CA 1
ATOM 1439 C C . ILE A 1 178 ? 8.901 6.081 2.852 1.00 95.38 178 ILE A C 1
ATOM 1441 O O . ILE A 1 178 ? 8.337 5.883 3.924 1.00 95.38 178 ILE A O 1
ATOM 1445 N N . ALA A 1 179 ? 8.406 6.921 1.940 1.00 92.62 179 ALA A N 1
ATOM 1446 C CA . ALA A 1 179 ? 7.178 7.673 2.152 1.00 92.62 179 ALA A CA 1
ATOM 1447 C C . ALA A 1 179 ? 5.967 6.743 2.155 1.00 92.62 179 ALA A C 1
ATOM 1449 O O . ALA A 1 179 ? 5.155 6.810 3.075 1.00 92.62 179 ALA A O 1
ATOM 1450 N N . ARG A 1 180 ? 5.895 5.852 1.166 1.00 91.00 180 ARG A N 1
ATOM 1451 C CA . ARG A 1 180 ? 4.830 4.869 1.009 1.00 91.00 180 ARG A CA 1
ATOM 1452 C C . ARG A 1 180 ? 4.850 3.837 2.126 1.00 91.00 180 ARG A C 1
ATOM 1454 O O . AR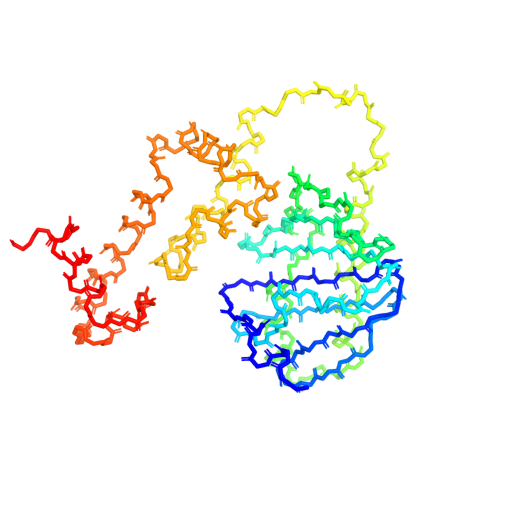G A 1 180 ? 3.816 3.580 2.723 1.00 91.00 180 ARG A O 1
ATOM 1461 N N . LEU A 1 181 ? 6.020 3.304 2.474 1.00 93.94 181 LEU A N 1
ATOM 1462 C CA . LEU A 1 181 ? 6.122 2.324 3.559 1.00 93.94 181 LEU A CA 1
ATOM 1463 C C . LEU A 1 181 ? 5.768 2.924 4.925 1.00 93.94 181 LEU A C 1
ATOM 1465 O O . LEU A 1 181 ? 5.091 2.281 5.722 1.00 93.94 181 LEU A O 1
ATOM 1469 N N . ALA A 1 182 ? 6.170 4.173 5.181 1.00 91.94 182 ALA A N 1
ATOM 1470 C CA . ALA A 1 182 ? 5.763 4.881 6.389 1.00 91.94 182 ALA A CA 1
ATOM 1471 C C . ALA A 1 182 ? 4.249 5.142 6.409 1.00 91.94 182 ALA A C 1
ATOM 1473 O O . ALA A 1 182 ? 3.627 4.956 7.449 1.00 91.94 182 ALA A O 1
ATOM 1474 N N . TYR A 1 183 ? 3.659 5.521 5.269 1.00 88.81 183 TYR A N 1
ATOM 1475 C CA . TYR A 1 183 ? 2.211 5.695 5.122 1.00 88.81 183 TYR A CA 1
ATOM 1476 C C . TYR A 1 183 ? 1.447 4.409 5.455 1.00 88.81 183 TYR A C 1
ATOM 1478 O O . TYR A 1 183 ? 0.567 4.439 6.312 1.00 88.81 183 TYR A O 1
ATOM 1486 N N . ILE A 1 184 ? 1.838 3.289 4.838 1.00 89.50 184 ILE A N 1
ATOM 1487 C CA . ILE A 1 184 ? 1.252 1.960 5.064 1.00 89.50 184 ILE A CA 1
ATOM 1488 C C . ILE A 1 184 ? 1.305 1.613 6.549 1.00 89.50 184 ILE A C 1
ATOM 1490 O O . ILE A 1 184 ? 0.293 1.277 7.151 1.00 89.50 184 ILE A O 1
ATOM 1494 N N . ALA A 1 185 ? 2.484 1.750 7.156 1.00 89.25 185 ALA A N 1
ATOM 1495 C CA . ALA A 1 185 ? 2.709 1.388 8.549 1.00 89.25 185 ALA A CA 1
ATOM 1496 C C . ALA A 1 185 ? 2.054 2.349 9.558 1.00 89.25 185 ALA A C 1
ATOM 1498 O O . ALA A 1 185 ? 2.154 2.115 10.760 1.00 89.25 185 ALA A O 1
ATOM 1499 N N . GLY A 1 186 ? 1.440 3.443 9.093 1.00 86.69 186 GLY A N 1
ATOM 1500 C CA . GLY A 1 186 ? 0.871 4.468 9.956 1.00 86.69 186 GLY A CA 1
ATOM 1501 C C . GLY A 1 186 ? 1.922 5.319 10.668 1.00 86.69 186 GLY A C 1
ATOM 1502 O O . GLY A 1 186 ? 1.615 5.921 11.674 1.00 86.69 186 GLY A O 1
ATOM 1503 N N . TYR A 1 187 ? 3.154 5.442 10.176 1.00 87.94 187 TYR A N 1
ATOM 1504 C CA . TYR A 1 187 ? 4.203 6.223 10.842 1.00 87.94 187 TYR A CA 1
ATOM 1505 C C . TYR A 1 187 ? 4.606 7.483 10.070 1.00 87.94 187 TYR A C 1
ATOM 1507 O O . TYR A 1 187 ? 4.437 7.614 8.858 1.00 87.94 187 TYR A O 1
ATOM 1515 N N . SER A 1 188 ? 5.226 8.438 10.768 1.00 89.75 188 SER A N 1
ATOM 1516 C CA . SER A 1 188 ? 6.020 9.471 10.094 1.00 89.75 188 SER A CA 1
ATOM 1517 C C . SER A 1 188 ? 7.260 8.848 9.441 1.00 89.75 188 SER A C 1
ATOM 1519 O O . SER A 1 188 ? 7.810 7.870 9.953 1.00 89.75 188 SER A O 1
ATOM 1521 N N . LYS A 1 189 ? 7.775 9.446 8.354 1.00 93.50 189 LYS A N 1
ATOM 1522 C CA . LYS A 1 189 ? 8.985 8.945 7.663 1.00 93.50 189 LYS A CA 1
ATOM 1523 C C . LYS A 1 189 ? 10.178 8.781 8.613 1.00 93.50 189 LYS A C 1
ATOM 1525 O O . LYS A 1 189 ? 10.911 7.800 8.524 1.00 93.50 189 LYS A O 1
ATOM 1530 N N . PHE A 1 190 ? 10.360 9.730 9.535 1.00 94.19 190 PHE A N 1
ATOM 1531 C CA . PHE A 1 190 ? 11.464 9.713 10.497 1.00 94.19 190 PHE A CA 1
ATOM 1532 C C . PHE A 1 190 ? 11.322 8.588 11.526 1.00 94.19 190 PHE A C 1
ATOM 1534 O O . PHE A 1 190 ? 12.289 7.867 11.773 1.00 94.19 190 PHE A O 1
ATOM 1541 N N . HIS A 1 191 ? 10.128 8.408 12.105 1.00 92.50 191 HIS A N 1
ATOM 1542 C CA . HIS A 1 191 ? 9.904 7.321 13.064 1.00 92.50 191 HIS A CA 1
ATOM 1543 C C . HIS A 1 191 ? 9.994 5.963 12.377 1.00 92.50 191 HIS A C 1
ATOM 1545 O O . HIS A 1 191 ? 10.697 5.092 12.880 1.00 92.50 191 HIS A O 1
ATOM 1551 N N . PHE A 1 192 ? 9.391 5.827 11.192 1.00 94.75 192 PHE A N 1
ATOM 1552 C CA . PHE A 1 192 ? 9.469 4.617 10.380 1.00 94.75 192 PHE A CA 1
ATOM 1553 C C . PHE A 1 192 ? 10.921 4.218 10.085 1.00 94.75 192 PHE A C 1
ATOM 1555 O O . PHE A 1 192 ? 11.315 3.091 10.363 1.00 94.75 192 PHE A O 1
ATOM 1562 N N . ALA A 1 193 ? 11.759 5.146 9.605 1.00 97.00 193 ALA A N 1
ATOM 1563 C CA . ALA A 1 193 ? 13.178 4.865 9.362 1.00 97.00 193 ALA A CA 1
ATOM 1564 C C . ALA A 1 193 ? 13.908 4.369 10.615 1.00 97.00 193 ALA A C 1
ATOM 1566 O O . ALA A 1 193 ? 14.738 3.461 10.530 1.00 97.00 193 ALA A O 1
ATOM 1567 N N . ARG A 1 194 ? 13.609 4.966 11.775 1.00 95.69 194 ARG A N 1
ATOM 1568 C CA . ARG A 1 194 ? 14.221 4.587 13.050 1.00 95.69 194 ARG A CA 1
ATOM 1569 C C . ARG A 1 194 ? 13.845 3.161 13.445 1.00 95.69 194 ARG A C 1
ATOM 1571 O O . ARG A 1 194 ? 14.739 2.385 13.770 1.00 95.69 194 ARG A O 1
ATOM 1578 N N . ILE A 1 195 ? 12.558 2.817 13.407 1.00 95.06 195 ILE A N 1
ATOM 1579 C CA . ILE A 1 195 ? 12.089 1.479 13.799 1.00 95.06 195 ILE A CA 1
ATOM 1580 C C . ILE A 1 195 ? 12.512 0.422 12.774 1.00 95.06 195 ILE A C 1
ATOM 1582 O O . ILE A 1 195 ? 12.968 -0.647 13.160 1.00 95.06 195 ILE A O 1
ATOM 1586 N N . PHE A 1 196 ? 12.488 0.753 11.479 1.00 97.56 196 PHE A N 1
ATOM 1587 C CA . PHE A 1 196 ? 12.937 -0.136 10.412 1.00 97.56 196 PHE A CA 1
ATOM 1588 C C . PHE A 1 196 ? 14.412 -0.486 10.596 1.00 97.56 196 PHE A C 1
ATOM 1590 O O . PHE A 1 196 ? 14.784 -1.655 10.544 1.00 97.56 196 PHE A O 1
ATOM 1597 N N . ARG A 1 197 ? 15.263 0.509 10.879 1.00 97.31 197 ARG A N 1
ATOM 1598 C CA . ARG A 1 197 ? 16.684 0.269 11.158 1.00 97.31 197 ARG A CA 1
ATOM 1599 C C . ARG A 1 197 ? 16.899 -0.479 12.469 1.00 97.31 197 ARG A C 1
ATOM 1601 O O . ARG A 1 197 ? 17.819 -1.285 12.535 1.00 97.31 197 ARG A O 1
ATOM 1608 N N . LYS A 1 198 ? 16.072 -0.234 13.490 1.00 95.50 198 LYS A N 1
ATOM 1609 C CA . LYS A 1 198 ? 16.128 -0.985 14.751 1.00 95.50 198 LYS A CA 1
ATOM 1610 C C . LYS A 1 198 ? 15.878 -2.478 14.513 1.00 95.50 198 LYS A C 1
ATOM 1612 O O . LYS A 1 198 ? 16.641 -3.287 15.018 1.00 95.50 198 LYS A O 1
ATOM 1617 N N . VAL A 1 199 ? 14.855 -2.819 13.728 1.00 96.12 199 VAL A N 1
ATOM 1618 C CA . VAL A 1 199 ? 14.474 -4.213 13.446 1.00 96.12 199 VAL A CA 1
ATOM 1619 C C . VAL A 1 199 ? 15.430 -4.882 12.454 1.00 96.12 199 VAL A C 1
ATOM 1621 O O . VAL A 1 199 ? 15.820 -6.026 12.646 1.00 96.12 199 VAL A O 1
ATOM 1624 N N . THR A 1 200 ? 15.823 -4.185 11.384 1.00 96.69 200 THR A N 1
ATOM 1625 C CA . THR A 1 200 ? 16.570 -4.802 10.271 1.00 96.69 200 THR A CA 1
ATOM 1626 C C . THR A 1 200 ? 18.082 -4.614 10.336 1.00 96.69 200 THR A C 1
ATOM 1628 O O . THR A 1 200 ? 18.812 -5.318 9.648 1.00 96.69 200 THR A O 1
ATOM 1631 N N . GLY A 1 201 ? 18.569 -3.611 11.071 1.00 97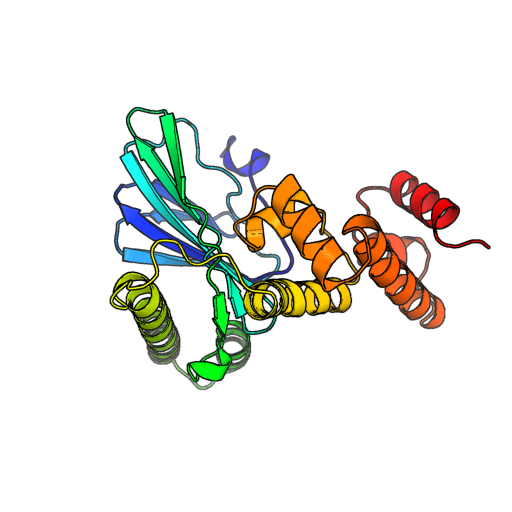.25 201 GLY A N 1
ATOM 1632 C CA . GLY A 1 201 ? 19.955 -3.138 10.998 1.00 97.25 201 GLY A CA 1
ATOM 1633 C C . GLY A 1 201 ? 20.275 -2.272 9.768 1.00 97.25 201 GLY A C 1
ATOM 1634 O O . GLY A 1 201 ? 21.321 -1.617 9.738 1.00 97.25 201 GLY A O 1
ATOM 1635 N N . PHE A 1 202 ? 19.379 -2.186 8.779 1.00 96.81 202 PHE A N 1
ATOM 1636 C CA . PHE A 1 202 ? 19.605 -1.495 7.507 1.00 96.81 202 PHE A CA 1
ATOM 1637 C C . PHE A 1 202 ? 18.733 -0.246 7.352 1.00 96.81 202 PHE A C 1
ATOM 1639 O O . PHE A 1 202 ? 17.720 -0.060 8.024 1.00 96.81 202 PHE A O 1
ATOM 1646 N N . SER A 1 203 ? 19.128 0.645 6.439 1.00 97.56 203 SER A N 1
ATOM 1647 C CA . SER A 1 203 ? 18.230 1.717 6.006 1.00 97.56 203 SER A CA 1
ATOM 1648 C C . SER A 1 203 ? 17.141 1.159 5.083 1.00 97.56 203 SER A C 1
ATOM 1650 O O . SER A 1 203 ? 17.375 0.188 4.362 1.00 97.56 203 SER A O 1
ATOM 1652 N N . VAL A 1 204 ? 15.981 1.820 5.046 1.00 97.62 204 VAL A N 1
ATOM 1653 C CA . VAL A 1 204 ? 14.869 1.462 4.145 1.00 97.62 204 VAL A CA 1
ATOM 1654 C C . VAL A 1 204 ? 15.339 1.396 2.687 1.00 97.62 204 VAL A C 1
ATOM 1656 O O . VAL A 1 204 ? 15.071 0.425 1.988 1.00 97.62 204 VAL A O 1
ATOM 1659 N N . LEU A 1 205 ? 16.103 2.400 2.237 1.00 96.19 205 LEU A N 1
ATOM 1660 C CA . LEU A 1 205 ? 16.623 2.451 0.868 1.00 96.19 205 LEU A CA 1
ATOM 1661 C C . LEU A 1 205 ? 17.588 1.295 0.578 1.00 96.19 205 LEU A C 1
ATOM 1663 O O . LEU A 1 205 ? 17.528 0.706 -0.498 1.00 96.19 205 LEU A O 1
ATOM 1667 N N . THR A 1 206 ? 18.457 0.954 1.534 1.00 96.50 206 THR A N 1
ATOM 1668 C CA . THR A 1 206 ? 19.391 -0.175 1.402 1.00 96.50 206 THR A CA 1
ATOM 1669 C C . THR A 1 206 ? 18.632 -1.484 1.200 1.00 96.50 206 THR A C 1
ATOM 1671 O O . THR A 1 206 ? 18.984 -2.248 0.308 1.00 96.50 206 THR A O 1
ATOM 1674 N N . PHE A 1 207 ? 17.572 -1.711 1.979 1.00 97.69 207 PHE A N 1
ATOM 1675 C CA . PHE A 1 207 ? 16.776 -2.936 1.904 1.00 97.69 207 PHE A CA 1
ATOM 1676 C C . PHE A 1 207 ? 15.932 -3.019 0.618 1.00 97.69 207 PHE A C 1
ATOM 1678 O O . PHE A 1 207 ? 15.848 -4.067 -0.020 1.00 97.69 207 PHE A O 1
ATOM 1685 N N . ILE A 1 208 ? 15.355 -1.898 0.170 1.00 96.69 208 ILE A N 1
ATOM 1686 C CA . ILE A 1 208 ? 14.675 -1.832 -1.135 1.00 96.69 208 ILE A CA 1
ATOM 1687 C C . ILE A 1 208 ? 15.662 -2.143 -2.267 1.00 96.69 208 ILE A C 1
ATOM 1689 O O . ILE A 1 208 ? 15.346 -2.908 -3.178 1.00 96.69 208 ILE A O 1
ATOM 1693 N N . ASN A 1 209 ? 16.873 -1.580 -2.217 1.00 96.00 209 ASN A N 1
ATOM 1694 C CA . ASN A 1 209 ? 17.886 -1.834 -3.237 1.00 96.00 209 ASN A CA 1
ATOM 1695 C C . ASN A 1 209 ? 18.375 -3.285 -3.226 1.00 96.00 209 ASN A C 1
ATOM 1697 O O . ASN A 1 209 ? 18.576 -3.831 -4.307 1.00 96.00 209 ASN A O 1
ATOM 1701 N N . SER A 1 210 ? 18.519 -3.934 -2.064 1.00 96.19 210 SER A N 1
ATOM 1702 C CA . SER A 1 210 ? 18.880 -5.357 -2.026 1.00 96.19 210 SER A CA 1
ATOM 1703 C C . SER A 1 210 ? 17.816 -6.226 -2.697 1.00 96.19 210 SER A C 1
ATOM 1705 O O . SER A 1 210 ? 18.168 -7.046 -3.543 1.00 96.19 210 SER A O 1
ATOM 1707 N N . ALA A 1 211 ? 16.528 -5.976 -2.434 1.00 96.31 211 ALA A N 1
ATOM 1708 C CA . ALA A 1 211 ? 15.439 -6.678 -3.118 1.00 96.31 211 ALA A CA 1
ATOM 1709 C C . ALA A 1 211 ? 15.444 -6.423 -4.640 1.00 96.31 211 ALA A C 1
ATOM 1711 O O . ALA A 1 211 ? 15.290 -7.355 -5.431 1.00 96.31 211 ALA A O 1
ATOM 1712 N N . ARG A 1 212 ? 15.707 -5.182 -5.080 1.00 96.69 212 ARG A N 1
ATOM 1713 C CA . ARG A 1 212 ? 15.849 -4.855 -6.513 1.00 96.69 212 ARG A CA 1
ATOM 1714 C C . ARG A 1 212 ? 17.038 -5.564 -7.166 1.00 96.69 212 ARG A C 1
ATOM 1716 O O . ARG A 1 212 ? 16.920 -6.006 -8.305 1.00 96.69 212 ARG A O 1
ATOM 1723 N N . ILE A 1 213 ? 18.173 -5.685 -6.472 1.00 96.38 213 ILE A N 1
ATOM 1724 C CA . ILE A 1 213 ? 19.361 -6.409 -6.959 1.00 96.38 213 ILE A CA 1
ATOM 1725 C C . ILE A 1 213 ? 19.050 -7.900 -7.124 1.00 96.38 213 ILE A C 1
ATOM 1727 O O . ILE A 1 213 ? 19.405 -8.489 -8.145 1.00 96.38 213 ILE A O 1
ATOM 1731 N N . GLU A 1 214 ? 18.391 -8.519 -6.144 1.00 96.38 214 GLU A N 1
ATOM 1732 C CA . GLU A 1 214 ? 17.975 -9.924 -6.226 1.00 96.38 214 GLU A CA 1
ATOM 1733 C C . GLU A 1 214 ? 17.029 -10.144 -7.408 1.00 96.38 214 GLU A C 1
ATOM 1735 O O . GLU A 1 214 ? 17.282 -11.011 -8.250 1.00 96.38 214 GLU A O 1
ATOM 1740 N N . LYS A 1 215 ? 16.016 -9.279 -7.550 1.00 96.31 215 LYS A N 1
ATOM 1741 C CA . LYS A 1 215 ? 15.065 -9.359 -8.660 1.00 96.31 215 LYS A CA 1
ATOM 1742 C C . LYS A 1 215 ? 15.719 -9.106 -10.018 1.00 96.31 215 LYS A C 1
ATOM 1744 O O . LYS A 1 215 ? 15.395 -9.781 -10.994 1.00 96.31 215 LYS A O 1
ATOM 1749 N N . TYR A 1 216 ? 16.681 -8.185 -10.093 1.00 96.56 216 TYR A N 1
ATOM 1750 C CA . TYR A 1 216 ? 17.496 -7.976 -11.291 1.00 96.56 216 TYR A CA 1
ATOM 1751 C C . TYR A 1 216 ? 18.219 -9.264 -11.690 1.00 96.56 216 TYR A C 1
ATOM 1753 O O . TYR A 1 216 ? 18.126 -9.682 -12.842 1.00 96.56 216 TYR A O 1
ATOM 1761 N N . LYS A 1 217 ? 18.924 -9.907 -10.748 1.00 96.12 217 LYS A N 1
ATOM 1762 C CA . LYS A 1 217 ? 19.705 -11.125 -11.018 1.00 96.12 217 LYS A CA 1
ATOM 1763 C C . LYS A 1 217 ? 18.816 -12.265 -11.507 1.00 96.12 217 LYS A C 1
ATOM 1765 O O . LYS A 1 217 ? 19.190 -12.951 -12.456 1.00 96.12 217 LYS A O 1
ATOM 1770 N N . GLU A 1 218 ? 17.644 -12.438 -10.896 1.00 96.31 218 GLU A N 1
ATOM 1771 C CA . GLU A 1 218 ? 16.630 -13.409 -11.322 1.00 96.31 218 GLU A CA 1
ATOM 1772 C C . GLU A 1 218 ? 16.209 -13.169 -12.781 1.00 96.31 218 GLU A C 1
ATOM 1774 O O . GLU A 1 218 ? 16.315 -14.064 -13.620 1.00 96.31 218 GLU A O 1
ATOM 1779 N N . LEU A 1 219 ? 15.792 -11.942 -13.106 1.00 96.06 219 LEU A N 1
ATOM 1780 C CA . LEU A 1 219 ? 15.300 -11.591 -14.439 1.00 96.06 219 LEU A CA 1
ATOM 1781 C C . LEU A 1 219 ? 16.398 -11.647 -15.506 1.00 96.06 219 LEU A C 1
ATOM 1783 O O . LEU A 1 219 ? 16.150 -12.098 -16.624 1.00 96.06 219 LEU A O 1
ATOM 1787 N N . HIS A 1 220 ? 17.610 -11.218 -15.159 1.00 95.62 220 HIS A N 1
ATOM 1788 C CA . HIS A 1 220 ? 18.774 -11.301 -16.033 1.00 95.62 220 HIS A CA 1
ATOM 1789 C C . HIS A 1 220 ? 19.131 -12.761 -16.338 1.00 95.62 220 HIS A C 1
ATOM 1791 O O . HIS A 1 220 ? 19.331 -13.118 -17.497 1.00 95.62 220 HIS A O 1
ATOM 1797 N N . LYS A 1 221 ? 19.146 -13.637 -15.321 1.00 96.56 221 LYS A N 1
ATOM 1798 C CA . LYS A 1 221 ? 19.365 -15.082 -15.506 1.00 96.56 221 LYS A CA 1
ATOM 1799 C C . LYS A 1 221 ? 18.270 -15.723 -16.366 1.00 96.56 221 LYS A C 1
ATOM 1801 O O . LYS A 1 221 ? 18.561 -16.640 -17.125 1.00 96.56 221 LYS A O 1
ATOM 1806 N N . ALA A 1 222 ? 17.039 -15.219 -16.287 1.00 96.69 222 ALA A N 1
ATOM 1807 C CA . ALA A 1 222 ? 15.923 -15.629 -17.137 1.00 96.69 222 ALA A CA 1
ATOM 1808 C C . ALA A 1 222 ? 15.977 -15.056 -18.574 1.00 96.69 222 ALA A C 1
ATOM 1810 O O . ALA A 1 222 ? 15.026 -15.232 -19.333 1.00 96.69 222 ALA A O 1
ATOM 1811 N N . GLY A 1 223 ? 17.049 -14.352 -18.957 1.00 96.62 223 GLY A N 1
ATOM 1812 C CA . GLY A 1 223 ? 17.240 -13.829 -20.313 1.00 96.62 223 GLY A CA 1
ATOM 1813 C C . GLY A 1 223 ? 16.423 -12.575 -20.641 1.00 96.62 223 GLY A C 1
ATOM 1814 O O . GLY A 1 223 ? 16.288 -12.225 -21.813 1.00 96.62 223 GLY A O 1
ATOM 1815 N N . CYS A 1 224 ? 15.868 -11.881 -19.640 1.00 96.81 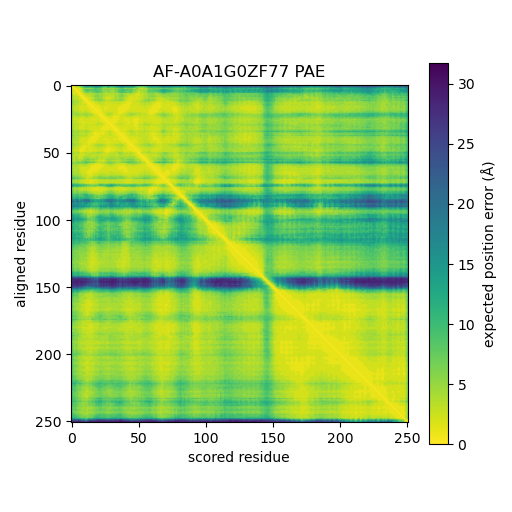224 CYS A N 1
ATOM 1816 C CA . CYS A 1 224 ? 15.170 -10.617 -19.879 1.00 96.81 224 CYS A CA 1
ATOM 1817 C C . CYS A 1 224 ? 16.146 -9.536 -20.372 1.00 96.81 224 CYS A C 1
ATOM 1819 O O . CYS A 1 224 ? 17.234 -9.353 -19.827 1.00 96.81 224 CYS A O 1
ATOM 1821 N N . SER A 1 225 ? 15.722 -8.753 -21.364 1.00 95.88 225 SER A N 1
ATOM 1822 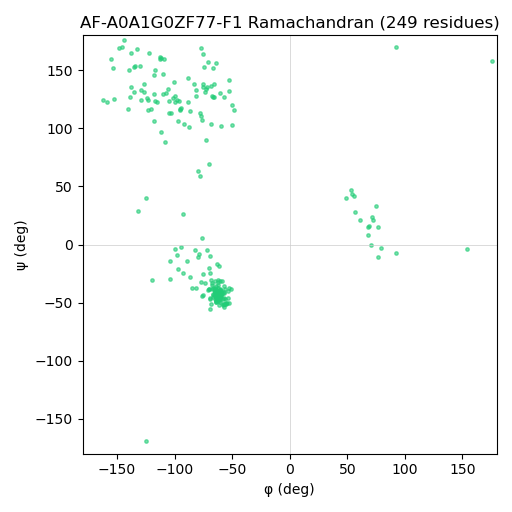C CA . SER A 1 225 ? 16.449 -7.559 -21.806 1.00 95.88 225 SER A CA 1
ATOM 1823 C C . SER A 1 225 ? 16.511 -6.491 -20.708 1.00 95.88 225 SER A C 1
ATOM 1825 O O . SER A 1 225 ? 15.616 -6.395 -19.864 1.00 95.88 225 SER A O 1
ATOM 1827 N N . LYS A 1 226 ? 17.509 -5.598 -20.771 1.00 93.88 226 LYS A N 1
ATOM 1828 C CA . LYS A 1 226 ? 17.616 -4.449 -19.851 1.00 93.88 226 LYS A CA 1
ATOM 1829 C C . LYS A 1 226 ? 16.337 -3.610 -19.788 1.00 93.88 226 LYS A C 1
ATOM 1831 O O . LYS A 1 226 ? 15.953 -3.172 -18.709 1.00 93.88 226 LYS A O 1
ATOM 1836 N N . LYS A 1 227 ? 15.650 -3.435 -20.923 1.00 94.50 227 LYS A N 1
ATOM 1837 C CA . LYS A 1 227 ? 14.361 -2.734 -20.986 1.00 94.50 227 LYS A CA 1
ATOM 1838 C C . LYS A 1 227 ? 13.297 -3.451 -20.148 1.00 94.50 227 LYS A C 1
ATOM 1840 O O . LYS A 1 227 ? 12.718 -2.845 -19.259 1.00 94.50 227 LYS A O 1
ATOM 1845 N N . GLN A 1 228 ? 13.113 -4.755 -20.361 1.00 95.12 228 GLN A N 1
ATOM 1846 C CA . GLN A 1 228 ? 12.152 -5.553 -19.589 1.00 95.12 228 GLN A CA 1
ATOM 1847 C C . GLN A 1 228 ? 12.480 -5.570 -18.092 1.00 95.12 228 GLN A C 1
ATOM 1849 O O . GLN A 1 228 ? 11.570 -5.541 -17.269 1.00 95.12 228 GLN A O 1
ATOM 1854 N N . ILE A 1 229 ? 13.764 -5.623 -17.729 1.00 95.50 229 ILE A N 1
ATOM 1855 C CA . ILE A 1 229 ? 14.195 -5.564 -16.327 1.00 95.50 229 ILE A CA 1
ATOM 1856 C C . ILE A 1 229 ? 13.852 -4.198 -15.722 1.00 95.50 229 ILE A C 1
ATOM 1858 O O . ILE A 1 229 ? 13.270 -4.145 -14.642 1.00 95.50 229 ILE A O 1
ATOM 1862 N N . SER A 1 230 ? 14.161 -3.105 -16.424 1.00 94.38 230 SER A N 1
ATOM 1863 C CA . SER A 1 230 ? 13.834 -1.739 -16.002 1.00 94.38 230 SER A CA 1
ATOM 1864 C C . SER A 1 230 ? 12.332 -1.566 -15.742 1.00 94.38 230 SER A C 1
ATOM 1866 O O . SER A 1 230 ? 11.953 -1.084 -14.671 1.00 94.38 230 SER A O 1
ATOM 1868 N N . ASP A 1 231 ? 11.495 -2.054 -16.663 1.00 91.62 231 ASP A N 1
ATOM 1869 C CA . ASP A 1 231 ? 10.034 -2.006 -16.555 1.00 91.62 231 ASP A CA 1
ATOM 1870 C C . ASP A 1 231 ? 9.526 -2.852 -15.369 1.00 91.62 231 ASP A C 1
ATOM 1872 O O . ASP A 1 231 ? 8.694 -2.405 -14.572 1.00 91.62 231 ASP A O 1
ATOM 1876 N N . LYS A 1 232 ? 10.060 -4.071 -15.195 1.00 91.75 232 LYS A N 1
ATOM 1877 C CA . LYS A 1 232 ? 9.678 -4.977 -14.096 1.00 91.75 232 LYS A CA 1
ATOM 1878 C C . LYS A 1 232 ? 10.103 -4.463 -12.719 1.00 91.75 232 LYS A C 1
ATOM 1880 O O . LYS A 1 232 ? 9.367 -4.674 -11.761 1.00 91.75 232 LYS A O 1
ATOM 1885 N N . LEU A 1 233 ? 11.233 -3.764 -12.619 1.00 92.31 233 LEU A N 1
ATOM 1886 C CA . LEU A 1 233 ? 11.678 -3.099 -11.386 1.00 92.31 233 LEU A CA 1
ATOM 1887 C C . LEU A 1 233 ? 10.960 -1.757 -11.136 1.00 92.31 233 LEU A C 1
ATOM 1889 O O . LEU A 1 233 ? 11.102 -1.178 -10.059 1.00 92.31 233 LEU A O 1
ATOM 1893 N N . GLY A 1 234 ? 10.169 -1.270 -12.100 1.00 89.38 234 GLY A N 1
ATOM 1894 C CA . GLY A 1 234 ? 9.341 -0.069 -11.964 1.00 89.38 234 GLY A CA 1
ATOM 1895 C C . GLY A 1 234 ? 10.114 1.242 -12.028 1.00 89.38 234 GLY A C 1
ATOM 1896 O O . GLY A 1 234 ? 9.740 2.200 -11.353 1.00 89.38 234 GLY A O 1
ATOM 1897 N N . PHE A 1 235 ? 11.195 1.304 -12.807 1.00 91.12 235 PHE A N 1
ATOM 1898 C CA . PHE A 1 235 ? 11.870 2.575 -13.059 1.00 91.12 235 PHE A CA 1
ATOM 1899 C C . PHE A 1 235 ? 11.037 3.445 -14.001 1.00 91.12 235 PHE A C 1
ATOM 1901 O O . PHE A 1 235 ? 10.573 2.987 -15.039 1.00 91.12 235 PHE A O 1
ATOM 1908 N N . SER A 1 236 ? 10.885 4.724 -13.656 1.00 86.50 236 SER A N 1
ATOM 1909 C CA . SER A 1 236 ? 10.093 5.679 -14.442 1.00 86.50 236 SER A CA 1
ATOM 1910 C C . SER A 1 236 ? 10.723 6.032 -15.790 1.00 86.50 236 SER A C 1
ATOM 1912 O O . SER A 1 236 ? 10.025 6.458 -16.708 1.00 86.50 236 SER A O 1
ATOM 1914 N N . CYS A 1 237 ? 12.044 5.888 -15.917 1.00 90.75 237 CYS A N 1
ATOM 1915 C CA . CYS A 1 237 ? 12.752 6.117 -17.166 1.00 90.75 237 CYS A CA 1
ATOM 1916 C C . CYS A 1 237 ? 14.073 5.327 -17.239 1.00 90.75 237 CYS A C 1
ATOM 1918 O O . CYS A 1 237 ? 14.658 4.991 -16.199 1.00 90.75 237 CYS A O 1
ATOM 1920 N N . PRO A 1 238 ? 14.609 5.102 -18.456 1.00 91.25 238 PRO A N 1
ATOM 1921 C CA . PRO A 1 238 ? 15.879 4.400 -18.643 1.00 91.25 238 PRO A CA 1
ATOM 1922 C C . PRO A 1 238 ? 17.059 5.048 -17.908 1.00 91.25 238 PRO A C 1
ATOM 1924 O O . PRO A 1 238 ? 17.918 4.346 -17.387 1.00 91.25 238 PRO A O 1
ATOM 1927 N N . ALA A 1 239 ? 17.098 6.382 -17.815 1.00 92.88 239 ALA A N 1
ATOM 1928 C CA . ALA A 1 239 ? 18.183 7.093 -17.134 1.00 92.88 239 ALA A CA 1
ATOM 1929 C C . ALA A 1 239 ? 18.233 6.786 -15.626 1.00 92.88 239 ALA A C 1
ATOM 1931 O O . ALA A 1 239 ? 19.317 6.608 -15.068 1.00 92.88 239 ALA A O 1
ATOM 1932 N N . ALA A 1 240 ? 17.069 6.681 -14.973 1.00 92.62 240 ALA A N 1
ATOM 1933 C CA . ALA A 1 240 ? 16.980 6.316 -13.562 1.00 92.62 240 ALA A CA 1
ATOM 1934 C C . ALA A 1 240 ? 17.472 4.881 -13.324 1.00 92.62 240 ALA A C 1
ATOM 1936 O O . ALA A 1 240 ? 18.228 4.639 -12.382 1.00 92.62 240 ALA A O 1
ATOM 1937 N N . PHE A 1 241 ? 17.099 3.955 -14.213 1.00 95.00 241 PHE A N 1
ATOM 1938 C CA . PHE A 1 241 ? 17.565 2.572 -14.165 1.00 95.00 241 PHE A CA 1
ATOM 1939 C C . PHE A 1 241 ? 19.076 2.462 -14.370 1.00 95.00 241 PHE A C 1
ATOM 1941 O O . PHE A 1 241 ? 19.743 1.851 -13.545 1.00 95.00 241 PHE A O 1
ATOM 1948 N N . SER A 1 242 ? 19.636 3.096 -15.404 1.00 94.06 242 SER A N 1
ATOM 1949 C CA . SER A 1 242 ? 21.079 3.041 -15.684 1.00 94.06 242 SER A CA 1
ATOM 1950 C C . SER A 1 242 ? 21.919 3.593 -14.532 1.00 94.06 242 SER A C 1
ATOM 1952 O O . SER A 1 242 ? 22.966 3.038 -14.203 1.00 94.06 242 SER A O 1
ATOM 1954 N N . ARG A 1 243 ? 21.460 4.677 -13.890 1.00 93.56 243 ARG A N 1
ATOM 1955 C CA . ARG A 1 243 ? 22.120 5.220 -12.697 1.00 93.56 243 ARG A CA 1
ATOM 1956 C C . ARG A 1 243 ? 22.076 4.223 -11.542 1.00 93.56 243 ARG A C 1
ATOM 1958 O O . ARG A 1 243 ? 23.107 3.949 -10.941 1.00 93.56 243 ARG A O 1
ATOM 1965 N N . TRP A 1 244 ? 20.901 3.662 -11.261 1.00 94.94 244 TRP A N 1
ATOM 1966 C CA . TRP A 1 244 ? 20.749 2.662 -10.210 1.00 94.94 244 TRP A CA 1
ATOM 1967 C C . TRP A 1 244 ? 21.598 1.412 -10.474 1.00 94.94 244 TRP A C 1
ATOM 1969 O O . TRP A 1 244 ? 22.272 0.949 -9.557 1.00 94.94 244 TRP A O 1
ATOM 1979 N N . GLU A 1 245 ? 21.612 0.906 -11.712 1.00 94.62 245 GLU A N 1
ATOM 1980 C CA . GLU A 1 245 ? 22.424 -0.240 -12.137 1.00 94.62 245 GLU A CA 1
ATOM 1981 C C . GLU A 1 245 ? 23.902 0.038 -11.843 1.00 94.62 245 GLU A C 1
ATOM 1983 O O . GLU A 1 245 ? 24.524 -0.734 -11.125 1.00 94.62 245 GLU A O 1
ATOM 1988 N N . LYS A 1 246 ? 24.436 1.191 -12.267 1.00 93.38 246 LYS A N 1
ATOM 1989 C CA . LYS A 1 246 ? 25.824 1.591 -11.984 1.00 93.38 246 LYS A CA 1
ATOM 1990 C C . LYS A 1 246 ? 26.141 1.689 -10.485 1.00 93.38 246 LYS A C 1
ATOM 1992 O O . LYS A 1 246 ? 27.216 1.274 -10.059 1.00 93.38 246 LYS A O 1
ATOM 1997 N N . ASP A 1 247 ? 25.234 2.263 -9.698 1.00 93.19 247 ASP A N 1
ATOM 1998 C CA . ASP A 1 247 ? 25.464 2.531 -8.274 1.00 93.19 247 ASP A CA 1
ATOM 1999 C C . ASP A 1 247 ? 25.378 1.254 -7.408 1.00 93.19 247 ASP A C 1
ATOM 2001 O O . ASP A 1 247 ? 25.970 1.202 -6.329 1.00 93.19 247 ASP A O 1
ATOM 2005 N N . ASN A 1 248 ? 24.647 0.223 -7.857 1.00 93.12 248 ASN A N 1
ATOM 2006 C CA . ASN A 1 248 ? 24.290 -0.947 -7.037 1.00 93.12 248 ASN A CA 1
ATOM 2007 C C . ASN A 1 248 ? 24.815 -2.281 -7.583 1.00 93.12 248 ASN A C 1
ATOM 2009 O O . ASN A 1 248 ? 25.088 -3.205 -6.815 1.00 93.12 248 ASN A O 1
ATOM 2013 N N . LEU A 1 249 ? 24.955 -2.399 -8.899 1.00 88.50 249 LEU A N 1
ATOM 2014 C CA . LEU A 1 249 ? 25.465 -3.574 -9.585 1.00 88.50 249 LEU A CA 1
ATOM 2015 C C . LEU A 1 249 ? 26.850 -3.195 -10.093 1.00 88.50 249 LEU A C 1
ATOM 2017 O O . LEU A 1 249 ? 27.008 -2.684 -11.197 1.00 88.50 249 LEU A O 1
ATOM 2021 N N . ARG A 1 250 ? 27.869 -3.393 -9.254 1.00 65.31 250 ARG A N 1
ATOM 2022 C CA . ARG A 1 250 ? 29.252 -3.343 -9.736 1.00 65.31 250 ARG A CA 1
ATOM 2023 C C . ARG A 1 250 ? 29.397 -4.432 -10.805 1.00 65.31 250 ARG A C 1
ATOM 2025 O O . ARG A 1 250 ? 29.431 -5.610 -10.452 1.00 65.31 250 ARG A O 1
ATOM 2032 N N . LEU A 1 251 ? 29.382 -4.028 -12.074 1.00 47.75 251 LEU A N 1
ATOM 2033 C CA . LEU A 1 251 ? 29.906 -4.811 -13.192 1.00 47.75 251 LEU A CA 1
ATOM 2034 C C . LEU A 1 251 ? 31.431 -4.719 -13.177 1.00 47.75 251 LEU A C 1
ATOM 2036 O O . LEU A 1 251 ? 31.938 -3.603 -12.909 1.00 47.75 251 LEU A O 1
#

Nearest PDB structures (foldseek):
  2pfw-assembly1_B  TM=9.391E-01  e=5.452E-03  Shewanella frigidimarina NCIMB 400
  4q29-assembly1_B  TM=7.101E-01  e=1.015E-03  Photorhabdus laumondii subsp. laumondii TTO1
  8zyg-assembly1_B  TM=8.332E-01  e=1.494E-02  Thermotoga maritima MSB8
  4axo-assembly1_A  TM=7.104E-01  e=1.768E-02  Clostridioides difficile 630
  4axo-assembly1_B  TM=7.081E-01  e=3.096E-02  Clostridioides difficile 630

pLDDT: mean 87.01, std 10.37, range [43.84, 97.69]

Sequence (251 aa):
MKWVNKNSDSHNHIEILIVLKGNTYFTLNGITYPCIPGTVFLVASNESHDNYYPPFFDNFKHLWCTSINSVIYAGGLYTMENGCQIKTVQFNRIIDESSCGFSFTRIWEELSQNQYLDENFKHLYIKNALFVFLLELCKIGYAKTANAGERETEEHYCSIINPILEHIKETGGKGLDIARLAYIAGYSKFHFARIFRKVTGFSVLTFINSARIEKYKELHKAGCSKKQISDKLGFSCPAAFSRWEKDNLRL

Solvent-accessible surface area (backbone atoms only — not comparable to full-atom values): 13848 Å² total; per-residue (Å²): 109,80,61,55,82,75,34,58,41,63,48,91,45,32,38,37,42,39,31,70,37,38,76,52,72,48,39,50,74,88,45,77,40,82,34,40,59,77,38,70,47,78,40,54,61,59,47,40,29,62,68,63,81,64,83,83,59,52,52,31,29,37,39,38,29,32,43,46,85,56,30,36,23,38,18,26,36,44,33,30,49,89,68,37,81,73,44,70,51,53,34,81,44,73,43,54,24,72,84,71,77,45,41,72,70,56,52,49,56,54,54,75,71,42,84,86,63,52,70,69,58,52,52,50,53,54,48,51,50,50,50,53,52,51,49,54,56,45,46,68,71,66,48,83,70,88,57,89,75,66,73,85,46,70,68,53,50,46,67,62,44,51,46,52,53,50,49,34,48,78,48,21,28,37,85,63,50,63,65,56,53,11,45,4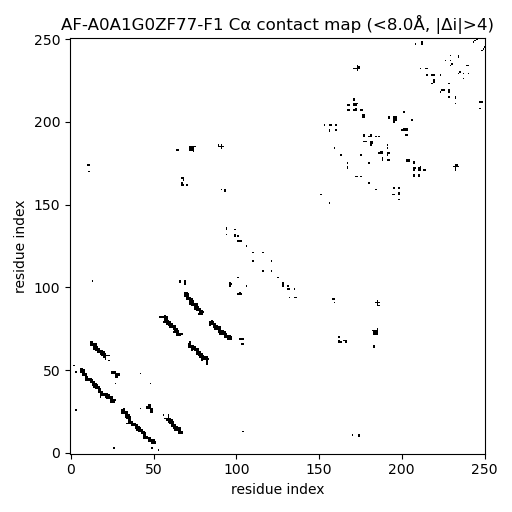2,55,21,41,54,56,69,58,33,48,52,54,47,26,69,72,69,74,41,53,64,66,58,54,35,48,51,24,33,51,54,45,47,53,54,40,47,74,71,67,48,50,72,67,57,46,34,56,66,44,49,46,94,44,71,69,60,37,54,50,50,43,62,77,70,50,82,122

Secondary structure (DSSP, 8-state):
-TTGGGSEE--SSEEEEEEEES-EEEEETTEEEEE-TT-EEEE-TT--EESS--TT--S-EEEEEEEETTEEEEEEEEEEETTEEEEEE----EEEGGGGT--HHHHHHHHHH-SSS-HHHHHHHHHHHHHHHHHHHHHHHHS--S-TT----HHHHHHHHHHHHHHHHHTTTTT--HHHHHHHTT--HHHHHHHHHHHHSS-HHHHHHHHHHHHHHHHHHTT--HHHHHHHHT-SSHHHHHHHHHHHS--

Foldseek 3Di:
DVQLVVFKDAAAWKKKKAWQDAWAWKDWQNDIDIRHHGDMDIHHHGIIIGNDGDLPGAATWMFMWIDFPQKIASLFIFGHHPSDGDDTQQDLDIDRNVVLVHGPVVLCVVLVPDPPDDPVVSVVNVVVSVVSVVVVVVCVVPVPCPPPPDDQDLVSLCVLVVSVLVRLLVLLLAPDDLCVSCSNSSHDSVVSQVSNCVNPVDGPVVSSLVSVVVQLVVCVVVVDDLVRSCVSSHPPDPVSSVVSCVVRPDD

Radius of gyration: 19.64 Å; Cα contacts (8 Å, |Δi|>4): 374; chains: 1; bounding box: 55×45×53 Å